Protein AF-A0A966ZH24-F1 (afdb_monomer_lite)

Structure (mmCIF, N/CA/C/O backbone):
data_AF-A0A966ZH24-F1
#
_entry.id   AF-A0A966ZH24-F1
#
loop_
_atom_site.group_PDB
_atom_site.id
_atom_site.type_symbol
_atom_site.label_atom_id
_atom_site.label_alt_id
_atom_site.label_comp_id
_at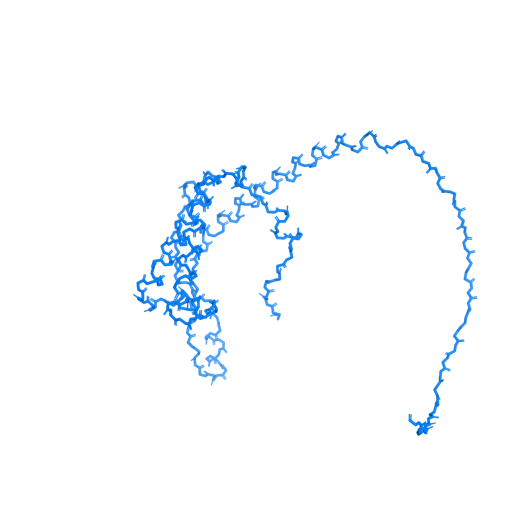om_site.label_asym_id
_atom_site.label_entity_id
_atom_site.label_seq_id
_atom_site.pdbx_PDB_ins_code
_atom_site.Cartn_x
_atom_site.Cartn_y
_atom_site.Cartn_z
_atom_site.occupancy
_atom_site.B_iso_or_equiv
_atom_site.auth_seq_id
_atom_site.auth_comp_id
_atom_site.auth_asym_id
_atom_site.auth_atom_id
_atom_site.pdbx_PDB_model_num
ATOM 1 N N . MET A 1 1 ? 24.451 4.548 9.431 1.00 38.41 1 MET A N 1
ATOM 2 C CA . MET A 1 1 ? 23.702 5.180 8.326 1.00 38.41 1 MET A CA 1
ATOM 3 C C . MET A 1 1 ? 22.238 5.148 8.738 1.00 38.41 1 MET A C 1
ATOM 5 O O . MET A 1 1 ? 21.862 4.156 9.344 1.00 38.41 1 MET A O 1
ATOM 9 N N . LYS A 1 2 ? 21.447 6.206 8.541 1.00 37.97 2 LYS A N 1
ATOM 10 C CA . LYS A 1 2 ? 19.987 6.090 8.687 1.00 37.97 2 LYS A CA 1
ATOM 11 C C . LYS A 1 2 ? 19.446 5.716 7.312 1.00 37.97 2 LYS A C 1
ATOM 13 O O . LYS A 1 2 ? 19.587 6.524 6.402 1.00 37.97 2 LYS A O 1
ATOM 18 N N . ASP A 1 3 ? 18.889 4.518 7.177 1.00 54.09 3 ASP A N 1
ATOM 19 C CA . ASP A 1 3 ? 18.227 4.023 5.959 1.00 54.09 3 ASP A CA 1
ATOM 20 C C . ASP A 1 3 ? 16.794 4.579 5.824 1.00 54.09 3 ASP A C 1
ATOM 22 O O . ASP A 1 3 ? 15.864 3.871 5.442 1.00 54.09 3 ASP A O 1
ATOM 26 N N . ASP A 1 4 ? 16.584 5.853 6.176 1.00 59.09 4 ASP A N 1
ATOM 27 C CA . ASP A 1 4 ? 15.279 6.492 6.005 1.00 59.09 4 ASP A CA 1
ATOM 28 C C . ASP A 1 4 ? 15.079 6.831 4.521 1.00 59.09 4 ASP A C 1
ATOM 30 O O . ASP A 1 4 ? 15.775 7.681 3.955 1.00 59.09 4 ASP A O 1
ATOM 34 N N . LEU A 1 5 ? 14.110 6.166 3.887 1.00 67.31 5 LEU A N 1
ATOM 35 C CA . LEU A 1 5 ? 13.666 6.464 2.525 1.00 67.31 5 LEU A CA 1
ATOM 36 C C . LEU A 1 5 ? 13.201 7.924 2.448 1.00 67.31 5 LEU A C 1
ATOM 38 O O . LEU A 1 5 ? 12.199 8.306 3.053 1.00 67.31 5 LEU A O 1
ATOM 42 N N . THR A 1 6 ? 13.927 8.744 1.692 1.00 76.56 6 THR A N 1
ATOM 43 C CA . THR A 1 6 ? 13.513 10.119 1.397 1.00 76.56 6 THR A CA 1
ATOM 44 C C . THR A 1 6 ? 12.731 10.115 0.092 1.00 76.56 6 THR A C 1
ATOM 46 O O . THR A 1 6 ? 13.270 9.742 -0.944 1.00 76.56 6 THR A O 1
ATOM 49 N N . TYR A 1 7 ? 11.462 10.515 0.142 1.00 79.25 7 TYR A N 1
ATOM 50 C CA . TYR A 1 7 ? 10.623 10.616 -1.049 1.00 79.25 7 TYR A CA 1
ATOM 51 C C . TYR A 1 7 ? 10.830 11.972 -1.733 1.00 79.25 7 TYR A C 1
ATOM 53 O O . TYR A 1 7 ? 10.461 13.011 -1.180 1.00 79.25 7 TYR A O 1
ATOM 61 N N . THR A 1 8 ? 11.392 11.965 -2.939 1.00 84.75 8 THR A N 1
ATOM 62 C CA . THR A 1 8 ? 11.536 13.141 -3.808 1.00 84.75 8 THR A CA 1
ATOM 63 C C . THR A 1 8 ? 10.636 12.962 -5.034 1.00 84.75 8 THR A C 1
ATOM 65 O O . THR A 1 8 ? 10.812 12.000 -5.777 1.00 84.75 8 THR A O 1
ATOM 68 N N . PRO A 1 9 ? 9.652 13.852 -5.285 1.00 84.38 9 PRO A N 1
ATOM 69 C CA . PRO A 1 9 ? 8.712 13.677 -6.397 1.00 84.38 9 PRO A CA 1
ATOM 70 C C . PRO A 1 9 ? 9.379 13.501 -7.769 1.00 84.38 9 PRO A C 1
ATOM 72 O O . PRO A 1 9 ? 8.936 12.654 -8.540 1.00 84.38 9 PRO A O 1
ATOM 75 N N . SER A 1 10 ? 10.469 14.227 -8.035 1.00 81.56 10 SER A N 1
ATOM 76 C CA . SER A 1 10 ? 11.243 14.108 -9.278 1.00 81.56 10 SER A CA 1
ATOM 77 C C . SER A 1 10 ? 11.836 12.713 -9.480 1.00 81.56 10 SER A C 1
ATOM 79 O O . SER A 1 10 ? 11.849 12.196 -10.593 1.00 81.56 10 SER A O 1
ATOM 81 N N . ASP A 1 11 ? 12.304 12.081 -8.402 1.00 75.50 11 ASP A N 1
ATOM 82 C CA . ASP A 1 11 ? 13.032 10.814 -8.494 1.00 75.50 11 ASP A CA 1
ATOM 83 C C . ASP A 1 11 ? 12.090 9.616 -8.331 1.00 75.50 11 ASP A C 1
ATOM 85 O O . ASP A 1 11 ? 12.354 8.550 -8.877 1.00 75.50 11 ASP A O 1
ATOM 89 N N . CYS A 1 12 ? 10.992 9.781 -7.585 1.00 82.12 12 CYS A N 1
ATOM 90 C CA . CYS A 1 12 ? 10.063 8.700 -7.262 1.00 82.12 12 CYS A CA 1
ATOM 91 C C . CYS A 1 12 ? 8.781 8.706 -8.099 1.00 82.12 12 CYS A C 1
ATOM 93 O O . CYS A 1 12 ? 8.304 7.629 -8.431 1.00 82.12 12 CYS A O 1
ATOM 95 N N . PHE A 1 13 ? 8.189 9.872 -8.389 1.00 83.69 13 PHE A N 1
ATOM 96 C CA . PHE A 1 13 ? 6.860 9.962 -9.011 1.00 83.69 13 PHE A CA 1
ATOM 97 C C . PHE A 1 13 ? 6.935 10.244 -10.510 1.00 83.69 13 PHE A C 1
ATOM 99 O O . PHE A 1 13 ? 6.317 9.536 -11.296 1.00 83.69 13 PHE A O 1
ATOM 106 N N . GLU A 1 14 ? 7.700 11.260 -10.913 1.00 83.31 14 GLU A N 1
ATOM 107 C CA . GLU A 1 14 ? 7.729 11.726 -12.309 1.00 83.31 14 GLU A CA 1
ATOM 108 C C . GLU A 1 14 ? 8.293 10.675 -13.274 1.00 83.31 14 GLU A C 1
ATOM 110 O O . GLU A 1 14 ? 7.867 10.596 -14.422 1.00 83.31 14 GLU A O 1
ATOM 115 N N . THR A 1 15 ? 9.219 9.839 -12.801 1.00 83.25 15 THR A N 1
ATOM 116 C CA . THR A 1 15 ? 9.839 8.761 -13.589 1.00 83.25 15 THR A CA 1
ATOM 117 C C . THR A 1 15 ? 9.197 7.392 -13.349 1.00 83.25 15 THR A C 1
ATOM 119 O O . THR A 1 15 ? 9.665 6.382 -13.879 1.00 83.25 15 THR A O 1
ATOM 122 N N . PHE A 1 16 ? 8.134 7.324 -12.540 1.00 86.00 16 PHE A N 1
ATOM 123 C CA . PHE A 1 16 ? 7.473 6.061 -12.248 1.00 86.00 16 PHE A CA 1
ATOM 124 C C . PHE A 1 16 ? 6.721 5.558 -13.486 1.00 86.00 16 PHE A C 1
ATOM 126 O O . PHE A 1 16 ? 5.950 6.308 -14.093 1.00 86.00 16 PHE A O 1
ATOM 133 N N . PRO A 1 17 ? 6.899 4.288 -13.884 1.00 89.19 17 PRO A N 1
ATOM 134 C CA . PRO A 1 17 ? 6.336 3.793 -15.126 1.00 89.19 17 PRO A CA 1
ATOM 135 C C . PRO A 1 17 ? 4.849 3.426 -14.965 1.00 89.19 17 PRO A C 1
ATOM 137 O O . PRO A 1 17 ? 4.498 2.261 -15.081 1.00 89.19 17 PRO A O 1
ATOM 140 N N . PHE A 1 18 ? 3.962 4.404 -14.744 1.00 89.81 18 PHE A N 1
ATOM 141 C CA . PHE A 1 18 ? 2.518 4.175 -14.572 1.00 89.81 18 PHE A CA 1
ATOM 142 C C . PHE A 1 18 ? 1.873 3.437 -15.759 1.00 89.81 18 PHE A C 1
ATOM 144 O O . PHE A 1 18 ? 2.264 3.697 -16.897 1.00 89.81 18 PHE A O 1
ATOM 151 N N . PRO A 1 19 ? 0.863 2.577 -15.556 1.00 88.06 19 PRO A N 1
ATOM 152 C CA . PRO A 1 19 ? 0.128 1.942 -16.650 1.00 88.06 19 PRO A CA 1
ATOM 153 C C . PRO A 1 19 ? -0.529 2.978 -17.568 1.00 88.06 19 PRO A C 1
ATOM 155 O O . PRO A 1 19 ? -0.781 4.108 -17.159 1.00 88.06 19 PRO A O 1
ATOM 158 N N . GLU A 1 20 ? -0.832 2.609 -18.808 1.00 85.19 20 GLU A N 1
ATOM 159 C CA . GLU A 1 20 ? -1.596 3.492 -19.697 1.00 85.19 20 GLU A CA 1
ATOM 160 C C . GLU A 1 20 ? -3.026 3.691 -19.166 1.00 85.19 20 GLU A C 1
ATOM 162 O O . GLU A 1 20 ? -3.612 2.789 -18.563 1.00 85.19 20 GLU A O 1
ATOM 167 N N . ASP A 1 21 ? -3.569 4.897 -19.351 1.00 85.38 21 ASP A N 1
ATOM 168 C CA . ASP A 1 21 ? -4.936 5.288 -18.973 1.00 85.38 21 ASP A CA 1
ATOM 169 C C . ASP A 1 21 ? -5.316 5.089 -17.491 1.00 85.38 21 ASP A C 1
ATOM 171 O O . ASP A 1 21 ? -6.499 5.137 -17.138 1.00 85.38 21 ASP A O 1
ATOM 175 N N . TRP A 1 22 ? -4.329 4.917 -16.603 1.00 85.88 22 TRP A N 1
ATOM 176 C CA . TRP A 1 22 ? -4.538 4.638 -15.176 1.00 85.88 22 TRP A CA 1
ATOM 177 C C . TRP A 1 22 ? -5.415 5.683 -14.464 1.00 85.88 22 TRP A C 1
ATOM 179 O O . TRP A 1 22 ? -6.178 5.325 -13.572 1.00 85.88 22 TRP A O 1
ATOM 189 N N . GLU A 1 23 ? -5.364 6.951 -14.883 1.00 86.19 23 GLU A N 1
ATOM 190 C CA . GLU A 1 23 ? -6.154 8.051 -14.303 1.00 86.19 23 GLU A CA 1
ATOM 191 C C . GLU A 1 23 ? -7.655 7.944 -14.597 1.00 86.19 23 GLU A C 1
ATOM 193 O O . GLU A 1 23 ? -8.479 8.467 -13.852 1.00 86.19 23 GLU A O 1
ATOM 198 N N . THR A 1 24 ? -8.018 7.284 -15.697 1.00 88.31 24 THR A N 1
ATOM 199 C CA . THR A 1 24 ? -9.410 7.197 -16.177 1.00 88.31 24 THR A CA 1
ATOM 200 C C . THR A 1 24 ? -10.039 5.834 -15.920 1.00 88.31 24 THR A C 1
ATOM 202 O O . THR A 1 24 ? -11.187 5.587 -16.293 1.00 88.31 24 THR A O 1
ATOM 205 N N . ARG A 1 25 ? -9.284 4.938 -15.280 1.00 89.62 25 ARG A N 1
ATOM 206 C CA . ARG A 1 25 ? -9.667 3.559 -15.008 1.00 89.62 25 ARG A CA 1
ATOM 207 C C . ARG A 1 25 ? -10.646 3.497 -13.823 1.00 89.62 25 ARG A C 1
ATOM 209 O O . ARG A 1 25 ? -10.248 3.744 -12.682 1.00 89.62 25 ARG A O 1
ATOM 216 N N . PRO A 1 26 ? -11.933 3.169 -14.062 1.00 91.00 26 PRO A N 1
ATOM 217 C CA . PRO A 1 26 ? -12.964 3.239 -13.026 1.00 91.00 26 PRO A CA 1
ATOM 218 C C . PRO A 1 26 ? -12.794 2.166 -11.943 1.00 91.00 26 PRO A C 1
ATOM 220 O O . PRO A 1 26 ? -13.252 2.350 -10.818 1.00 91.00 26 PRO A O 1
ATOM 223 N N . ASP A 1 27 ? -12.137 1.051 -12.269 1.00 91.31 27 ASP A N 1
ATOM 224 C CA . ASP A 1 27 ? -11.774 -0.009 -11.329 1.00 91.31 27 ASP A CA 1
ATOM 225 C C . ASP A 1 27 ? -10.776 0.490 -10.274 1.00 91.31 27 ASP A C 1
ATOM 227 O O . ASP A 1 27 ? -10.999 0.280 -9.079 1.00 91.31 27 ASP A O 1
ATOM 231 N N . LEU A 1 28 ? -9.734 1.215 -10.698 1.00 92.94 28 LEU A N 1
ATOM 232 C CA . LEU A 1 28 ? -8.740 1.812 -9.799 1.00 92.94 28 LEU A CA 1
ATOM 233 C C . LEU A 1 28 ? -9.343 2.917 -8.924 1.00 92.94 28 LEU A C 1
ATOM 235 O O . LEU A 1 28 ? -9.070 2.978 -7.723 1.00 92.94 28 LEU A O 1
ATOM 239 N N . GLU A 1 29 ? -10.196 3.766 -9.499 1.00 93.69 29 GLU A N 1
ATOM 240 C CA . GLU A 1 29 ? -10.881 4.814 -8.738 1.00 93.69 29 GLU A CA 1
ATOM 241 C C . GLU A 1 29 ? -11.806 4.212 -7.668 1.00 93.69 29 GLU A C 1
ATOM 243 O O . GLU A 1 29 ? -11.786 4.633 -6.509 1.00 93.69 29 GLU A O 1
ATOM 248 N N . ALA A 1 30 ? -12.601 3.203 -8.040 1.00 94.19 30 ALA A N 1
ATOM 249 C CA . ALA A 1 30 ? -13.544 2.566 -7.132 1.00 94.19 30 ALA A CA 1
ATOM 250 C C . ALA A 1 30 ? -12.834 1.894 -5.950 1.00 94.19 30 ALA A C 1
ATOM 252 O O . ALA A 1 30 ? -13.213 2.149 -4.804 1.00 94.19 30 ALA A O 1
ATOM 253 N N . ILE A 1 31 ? -11.790 1.095 -6.208 1.00 95.38 31 ILE A N 1
ATOM 254 C CA . ILE A 1 31 ? -11.070 0.389 -5.140 1.00 95.38 31 ILE A CA 1
ATOM 255 C C . ILE A 1 31 ? -10.275 1.352 -4.251 1.00 95.38 31 ILE A C 1
ATOM 257 O O . ILE A 1 31 ? -10.258 1.198 -3.029 1.00 95.38 31 ILE A O 1
ATOM 261 N N . GLY A 1 32 ? -9.671 2.390 -4.841 1.00 94.62 32 GLY A N 1
ATOM 262 C CA . GLY A 1 32 ? -8.949 3.421 -4.099 1.00 94.62 32 GLY A CA 1
ATOM 263 C C . GLY A 1 32 ? -9.873 4.216 -3.177 1.00 94.62 32 GLY A C 1
ATOM 264 O O . GLY A 1 32 ? -9.530 4.458 -2.016 1.00 94.62 32 GLY A O 1
ATOM 265 N N . ARG A 1 33 ? -11.073 4.569 -3.659 1.00 95.88 33 ARG A N 1
ATOM 266 C CA . ARG A 1 33 ? -12.111 5.224 -2.853 1.00 95.88 33 ARG A CA 1
ATOM 267 C C . ARG A 1 33 ? -12.587 4.326 -1.715 1.00 95.88 33 ARG A C 1
ATOM 269 O O . ARG A 1 33 ? -12.588 4.778 -0.574 1.00 95.88 33 ARG A O 1
ATOM 276 N N . GLU A 1 34 ? -12.929 3.069 -2.001 1.00 96.88 34 GLU A N 1
ATOM 277 C CA . GLU A 1 34 ? -13.382 2.110 -0.984 1.00 96.88 34 GLU A CA 1
ATOM 278 C C . GLU A 1 34 ? -12.338 1.945 0.130 1.00 96.88 34 GLU A C 1
ATOM 280 O O . GLU A 1 34 ? -12.659 2.059 1.314 1.00 96.88 34 GLU A O 1
ATOM 285 N N . TYR A 1 35 ? -11.067 1.761 -0.238 1.00 96.75 35 TYR A N 1
ATOM 286 C CA . TYR A 1 35 ? -9.963 1.673 0.714 1.00 96.75 35 TYR A CA 1
ATOM 287 C C . TYR A 1 35 ? -9.807 2.949 1.552 1.00 96.75 35 TYR A C 1
ATOM 289 O O . TYR A 1 35 ? -9.682 2.882 2.781 1.00 96.75 35 TYR A O 1
ATOM 297 N N . TYR A 1 36 ? -9.814 4.119 0.906 1.00 96.25 36 TYR A N 1
ATOM 298 C CA . TYR A 1 36 ? -9.643 5.400 1.586 1.00 96.25 36 TYR A CA 1
ATOM 299 C C . TYR A 1 36 ? -10.766 5.666 2.593 1.00 96.25 36 TYR A C 1
ATOM 301 O O . TYR A 1 36 ? -10.484 5.979 3.754 1.00 96.25 36 TYR A O 1
ATOM 309 N N . GLU A 1 37 ? -12.020 5.521 2.162 1.00 97.38 37 GLU A N 1
ATOM 310 C CA . GLU A 1 37 ? -13.204 5.748 2.991 1.00 97.38 37 GLU A CA 1
ATOM 311 C C . GLU A 1 37 ? -13.246 4.767 4.160 1.00 97.38 37 GLU A C 1
ATOM 313 O O . GLU A 1 37 ? -13.440 5.179 5.308 1.00 97.38 37 GLU A O 1
ATOM 318 N N . PHE A 1 38 ? -12.978 3.484 3.900 1.00 97.25 38 PHE A N 1
ATOM 319 C CA . PHE A 1 38 ? -12.946 2.471 4.944 1.00 97.25 38 PHE A CA 1
ATOM 320 C C . PHE A 1 38 ? -11.867 2.780 5.986 1.00 97.25 38 PHE A C 1
ATOM 322 O O . PHE A 1 38 ? -12.171 2.842 7.178 1.00 97.25 38 PHE A O 1
ATOM 329 N N . ARG A 1 39 ? -10.629 3.064 5.557 1.00 96.75 39 ARG A N 1
ATOM 330 C CA . ARG A 1 39 ? -9.531 3.424 6.467 1.00 96.75 39 ARG A CA 1
ATOM 331 C C . ARG A 1 39 ? -9.869 4.662 7.297 1.00 96.75 39 ARG A C 1
ATOM 333 O O . ARG A 1 39 ? -9.641 4.660 8.505 1.00 96.75 39 ARG A O 1
ATOM 340 N N . ALA A 1 40 ? -10.419 5.701 6.670 1.00 96.25 40 ALA A N 1
ATOM 341 C CA . ALA A 1 40 ? -10.813 6.924 7.363 1.00 96.25 40 ALA A CA 1
ATOM 342 C C . ALA A 1 40 ? -11.906 6.648 8.407 1.00 96.25 40 ALA A C 1
ATOM 344 O O . ALA A 1 40 ? -11.795 7.095 9.548 1.00 96.25 40 ALA A O 1
ATOM 345 N N . SER A 1 41 ? -12.922 5.857 8.048 1.00 96.50 41 SER A N 1
ATOM 346 C CA . SER A 1 41 ? -13.997 5.476 8.968 1.00 96.50 41 SER A CA 1
ATOM 347 C C . SER A 1 41 ? -13.484 4.655 10.155 1.00 96.50 41 SER A C 1
ATOM 349 O O . SER A 1 41 ? -13.871 4.919 11.292 1.00 96.50 41 SER A O 1
ATOM 351 N N . LEU A 1 42 ? -12.549 3.729 9.913 1.00 96.12 42 LEU A N 1
ATOM 352 C CA . LEU A 1 42 ? -11.927 2.895 10.938 1.00 96.12 42 LEU A CA 1
ATOM 353 C C . LEU A 1 42 ? -11.111 3.735 11.928 1.00 96.12 42 LEU A C 1
ATOM 355 O O . LEU A 1 42 ? -11.224 3.547 13.137 1.00 96.12 42 LEU A O 1
ATOM 359 N N . MET A 1 43 ? -10.326 4.691 11.423 1.00 96.44 43 MET A N 1
ATOM 360 C CA . MET A 1 43 ? -9.549 5.617 12.253 1.00 96.44 43 MET A CA 1
ATOM 361 C C . MET A 1 43 ? -10.449 6.459 13.162 1.00 96.44 43 MET A C 1
ATOM 363 O O . MET A 1 43 ? -10.159 6.608 14.348 1.00 96.44 43 MET A O 1
ATOM 367 N N . VAL A 1 44 ? -11.562 6.976 12.633 1.00 96.69 44 VAL A N 1
ATOM 368 C CA . VAL A 1 44 ? -12.530 7.755 13.421 1.00 96.69 44 VAL A CA 1
ATOM 369 C C . VAL A 1 44 ? -13.232 6.876 14.456 1.00 96.69 44 VAL A C 1
ATOM 371 O O . VAL A 1 44 ? -13.312 7.262 15.619 1.00 96.69 44 VAL A O 1
ATOM 374 N N . ALA A 1 45 ? -13.700 5.690 14.060 1.00 95.25 45 ALA A N 1
ATOM 375 C CA . ALA A 1 45 ? -14.405 4.763 14.944 1.00 95.25 45 ALA A CA 1
ATOM 376 C C . ALA A 1 45 ? -13.535 4.302 16.124 1.00 95.25 45 ALA A C 1
ATOM 378 O O . ALA A 1 45 ? -14.023 4.208 17.249 1.00 95.25 45 ALA A O 1
ATOM 379 N N . ASN A 1 46 ? -12.242 4.075 15.877 1.00 93.81 46 ASN A N 1
ATOM 380 C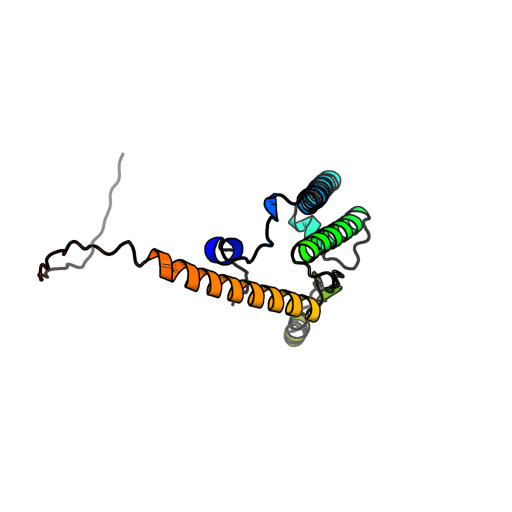 CA . ASN A 1 46 ? -11.289 3.641 16.899 1.00 93.81 46 ASN A CA 1
ATOM 381 C C . ASN A 1 46 ? -10.615 4.812 17.637 1.00 93.81 46 ASN A C 1
ATOM 383 O O . ASN A 1 46 ? -9.885 4.579 18.598 1.00 93.81 46 ASN A O 1
ATOM 387 N N . ASN A 1 47 ? -10.860 6.061 17.217 1.00 94.81 47 ASN A N 1
ATOM 388 C CA . ASN A 1 47 ? -10.173 7.261 17.703 1.00 94.81 47 ASN A CA 1
ATOM 389 C C . ASN A 1 47 ? -8.634 7.146 17.601 1.00 94.81 47 ASN A C 1
ATOM 391 O O . ASN A 1 47 ? -7.894 7.443 18.542 1.00 94.81 47 ASN A O 1
ATOM 395 N N . GLU A 1 48 ? -8.153 6.683 16.445 1.00 95.00 48 GLU A N 1
ATOM 396 C CA . GLU A 1 48 ? -6.744 6.399 16.164 1.00 95.00 48 GLU A CA 1
ATOM 397 C C . GLU A 1 48 ? -6.185 7.270 15.031 1.00 95.00 48 GLU A C 1
ATOM 399 O O . GLU A 1 48 ? -6.863 7.598 14.059 1.00 95.00 48 GLU A O 1
ATOM 404 N N . GLY A 1 49 ? -4.898 7.611 15.134 1.00 95.19 49 GLY A N 1
ATOM 405 C CA . GLY A 1 49 ? -4.134 8.197 14.032 1.00 95.19 49 GLY A CA 1
ATOM 406 C C . GLY A 1 49 ? -3.483 7.135 13.136 1.00 95.19 49 GLY A C 1
ATOM 407 O O . GLY A 1 49 ? -3.386 5.967 13.511 1.00 95.19 49 GLY A O 1
ATOM 408 N N . LEU A 1 50 ? -2.947 7.566 11.984 1.00 93.44 50 LEU A N 1
ATOM 409 C CA . LEU A 1 50 ? -2.340 6.681 10.974 1.00 93.44 50 LEU A CA 1
ATOM 410 C C . LEU A 1 50 ? -1.276 5.756 11.569 1.00 93.44 50 LEU A C 1
ATOM 412 O O . LEU A 1 50 ?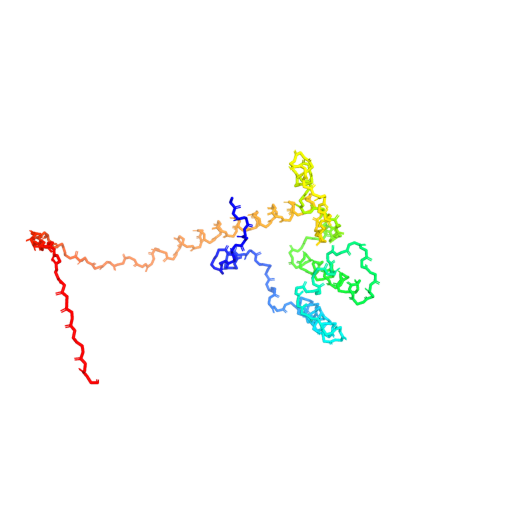 -1.314 4.552 11.342 1.00 93.44 50 LEU A O 1
ATOM 416 N N . THR A 1 51 ? -0.351 6.298 12.360 1.00 92.81 51 THR A N 1
ATOM 417 C CA . THR A 1 51 ? 0.736 5.510 12.953 1.00 92.81 51 THR A CA 1
ATOM 418 C C . THR A 1 51 ? 0.205 4.358 13.803 1.00 92.81 51 THR A C 1
ATOM 420 O O . THR A 1 51 ? 0.698 3.239 13.696 1.00 92.81 51 THR A O 1
ATOM 423 N N . THR A 1 52 ? -0.825 4.600 14.617 1.00 94.12 52 THR A N 1
ATOM 424 C CA . THR A 1 52 ? -1.430 3.563 15.464 1.00 94.12 52 THR A CA 1
ATOM 425 C C . THR A 1 52 ? -2.115 2.500 14.615 1.00 94.12 52 THR A C 1
ATOM 427 O O . THR A 1 52 ? -1.846 1.313 14.792 1.00 94.12 52 THR A O 1
ATOM 430 N N . THR A 1 53 ? -2.922 2.918 13.640 1.00 94.75 53 THR A N 1
ATOM 431 C CA . THR A 1 53 ? -3.622 1.998 12.739 1.00 94.75 53 THR A CA 1
ATOM 432 C C . THR A 1 53 ? -2.645 1.130 11.941 1.00 94.75 53 THR A C 1
ATOM 434 O O . THR A 1 53 ? -2.851 -0.076 11.837 1.00 94.75 53 THR A O 1
ATOM 437 N N . TYR A 1 54 ? -1.537 1.688 11.440 1.00 94.31 54 TYR A N 1
ATOM 438 C CA . TYR A 1 54 ? -0.533 0.914 10.698 1.00 94.31 54 TYR A CA 1
ATOM 439 C C . TYR A 1 54 ? 0.336 0.018 11.587 1.00 94.31 54 TYR A C 1
ATOM 441 O O . TYR A 1 54 ? 0.734 -1.065 11.160 1.00 94.31 54 TYR A O 1
ATOM 449 N N . ASN A 1 55 ? 0.577 0.397 12.844 1.00 93.06 55 ASN A N 1
ATOM 450 C CA . ASN A 1 55 ? 1.206 -0.512 13.802 1.00 93.06 55 ASN A CA 1
ATOM 451 C C . ASN A 1 55 ? 0.340 -1.763 14.017 1.00 93.06 55 ASN A C 1
ATOM 453 O O . ASN A 1 55 ? 0.861 -2.876 13.981 1.00 93.06 55 ASN A O 1
ATOM 457 N N . ARG A 1 56 ? -0.981 -1.591 14.165 1.00 94.00 56 ARG A N 1
ATOM 458 C CA . ARG A 1 56 ? -1.944 -2.704 14.260 1.00 94.00 56 ARG A CA 1
ATOM 459 C C . ARG A 1 56 ? -2.023 -3.497 12.956 1.00 94.00 56 ARG A C 1
ATOM 461 O O . ARG A 1 56 ? -2.018 -4.724 12.967 1.00 94.00 56 ARG A O 1
ATOM 468 N N . PHE A 1 57 ? -2.013 -2.808 11.816 1.00 95.06 57 PHE A N 1
ATOM 469 C CA . PHE A 1 57 ? -1.999 -3.431 10.492 1.00 95.06 57 PHE A CA 1
ATOM 470 C C . PHE A 1 57 ? -0.824 -4.399 10.313 1.00 95.06 57 PHE A C 1
ATOM 472 O O . PHE A 1 57 ? -1.004 -5.472 9.738 1.00 95.06 57 PHE A O 1
ATOM 479 N N . HIS A 1 58 ? 0.349 -4.079 10.859 1.00 94.31 58 HIS A N 1
ATOM 480 C CA . HIS A 1 58 ? 1.533 -4.933 10.788 1.00 94.31 58 HIS A CA 1
ATOM 481 C C . HIS A 1 58 ? 1.649 -5.978 11.911 1.00 94.31 58 HIS A C 1
ATOM 483 O O . HIS A 1 58 ? 2.560 -6.804 11.865 1.00 94.31 58 HIS A O 1
ATOM 489 N N . ASP A 1 59 ? 0.737 -5.991 12.887 1.00 92.50 59 ASP A N 1
ATOM 490 C CA . ASP A 1 59 ? 0.769 -6.950 13.992 1.00 92.50 59 ASP A CA 1
ATOM 491 C C . ASP A 1 59 ? 0.146 -8.308 13.585 1.00 92.50 59 ASP A C 1
ATOM 493 O O . ASP A 1 59 ? -1.060 -8.377 13.305 1.00 92.50 59 ASP A O 1
ATOM 497 N N . PRO A 1 60 ? 0.914 -9.417 13.578 1.00 92.75 60 PRO A N 1
ATOM 498 C CA . PRO A 1 60 ? 0.404 -10.750 13.250 1.00 92.75 60 PRO A CA 1
ATOM 499 C C . PRO A 1 60 ? -0.604 -11.298 14.266 1.00 92.75 60 PRO A C 1
ATOM 501 O O . PRO A 1 60 ? -1.291 -12.280 13.971 1.00 92.75 60 PRO A O 1
ATOM 504 N N . LEU A 1 61 ? -0.709 -10.711 15.459 1.00 92.06 61 LEU A N 1
ATOM 505 C CA . LEU A 1 61 ? -1.658 -11.097 16.506 1.00 92.06 61 LEU A CA 1
ATOM 506 C C . LEU A 1 61 ? -2.941 -10.264 16.487 1.00 92.06 61 LEU A C 1
ATOM 508 O O . LEU A 1 61 ? -3.892 -10.620 17.178 1.00 92.06 61 LEU A O 1
ATOM 512 N N . GLU A 1 62 ? -3.008 -9.212 15.669 1.00 93.31 62 GLU A N 1
ATOM 513 C CA . GLU A 1 62 ? -4.216 -8.405 15.525 1.00 93.31 62 GLU A CA 1
ATOM 514 C C . GLU A 1 62 ? -5.329 -9.214 14.843 1.00 93.31 62 GLU A C 1
ATOM 516 O O . GLU A 1 62 ? -5.120 -9.853 13.802 1.00 93.31 62 GLU A O 1
ATOM 521 N N . ARG A 1 63 ? -6.506 -9.223 15.471 1.00 93.56 63 ARG A N 1
ATOM 522 C CA . ARG A 1 63 ? -7.704 -9.976 15.057 1.00 93.56 63 ARG A CA 1
ATOM 523 C C . ARG A 1 63 ? -8.932 -9.082 14.907 1.00 93.56 63 ARG A C 1
ATOM 525 O O . ARG A 1 63 ? -9.999 -9.593 14.579 1.00 93.56 63 ARG A O 1
ATOM 532 N N . ASP A 1 64 ? -8.793 -7.781 15.146 1.00 94.81 64 ASP A N 1
ATOM 533 C CA . ASP A 1 64 ? -9.849 -6.805 14.923 1.00 94.81 64 ASP A CA 1
ATOM 534 C C . ASP A 1 64 ? -10.406 -6.924 13.492 1.00 94.81 64 ASP A C 1
ATOM 536 O O . ASP A 1 64 ? -9.635 -6.872 12.526 1.00 94.81 64 ASP A O 1
ATOM 540 N N . PRO A 1 65 ? -11.731 -7.095 13.330 1.00 95.31 65 PRO A N 1
ATOM 541 C CA . PRO A 1 65 ? -12.330 -7.312 12.018 1.00 95.31 65 PRO A CA 1
ATOM 542 C C . PRO A 1 65 ? -12.136 -6.110 11.088 1.00 95.31 65 PRO A C 1
ATOM 544 O O . PRO A 1 65 ? -12.040 -6.291 9.876 1.00 95.31 65 PRO A O 1
ATOM 547 N N . GLY A 1 66 ? -12.028 -4.896 11.634 1.00 95.38 66 GLY A N 1
ATOM 548 C CA . GLY A 1 66 ? -11.724 -3.696 10.868 1.00 95.38 66 GLY A CA 1
ATOM 549 C C . GLY A 1 66 ? -10.310 -3.727 10.294 1.00 95.38 66 GLY A C 1
ATOM 550 O O . GLY A 1 66 ? -10.121 -3.456 9.112 1.00 95.38 66 GLY A O 1
ATOM 551 N N . ILE A 1 67 ? -9.317 -4.136 11.086 1.00 96.00 67 ILE A N 1
ATOM 552 C CA . ILE A 1 67 ? -7.936 -4.295 10.601 1.00 96.00 67 ILE A CA 1
ATOM 553 C C . ILE A 1 67 ? -7.818 -5.447 9.596 1.00 96.00 67 ILE A C 1
ATOM 555 O O . ILE A 1 67 ? -7.120 -5.309 8.591 1.00 96.00 67 ILE A O 1
ATOM 559 N N . VAL A 1 68 ? -8.509 -6.568 9.821 1.00 95.44 68 VAL A N 1
ATOM 560 C CA . VAL A 1 68 ? -8.545 -7.679 8.854 1.00 95.44 68 VAL A CA 1
ATOM 561 C C . VAL A 1 68 ? -9.140 -7.209 7.527 1.00 95.44 68 VAL A C 1
ATOM 563 O O . VAL A 1 68 ? -8.518 -7.396 6.483 1.00 95.44 68 VAL A O 1
ATOM 566 N N . LYS A 1 69 ? -10.272 -6.499 7.564 1.00 96.12 69 LYS A N 1
ATOM 567 C CA . LYS A 1 69 ? -10.888 -5.926 6.364 1.00 96.12 69 LYS A CA 1
ATOM 568 C C . LYS A 1 69 ? -9.986 -4.896 5.678 1.00 96.12 69 LYS A C 1
ATOM 570 O O . LYS A 1 69 ? -9.924 -4.861 4.453 1.00 96.12 69 LYS A O 1
ATOM 575 N N . LEU A 1 70 ? -9.240 -4.095 6.442 1.00 96.38 70 LEU A N 1
ATOM 576 C CA . LEU A 1 70 ? -8.260 -3.159 5.887 1.00 96.38 70 LEU A CA 1
ATOM 577 C C . LEU A 1 70 ? -7.149 -3.894 5.115 1.00 96.38 70 LEU A C 1
ATOM 579 O O . LEU A 1 70 ? -6.738 -3.427 4.056 1.00 96.38 70 LEU A O 1
ATOM 583 N N . ARG A 1 71 ? -6.686 -5.052 5.611 1.00 95.88 71 ARG A N 1
ATOM 584 C CA . ARG A 1 71 ? -5.718 -5.911 4.902 1.00 95.88 71 ARG A CA 1
ATOM 585 C C . ARG A 1 71 ? -6.308 -6.491 3.621 1.00 95.88 71 ARG A C 1
ATOM 587 O O . ARG A 1 71 ? -5.638 -6.461 2.598 1.00 95.88 71 ARG A O 1
ATOM 594 N N . GLU A 1 72 ? -7.554 -6.958 3.652 1.00 95.56 72 GLU A N 1
ATOM 595 C CA . GLU A 1 72 ? -8.251 -7.449 2.454 1.00 95.56 72 GLU A CA 1
ATOM 596 C C . GLU A 1 72 ? -8.389 -6.364 1.379 1.00 95.56 72 GLU A C 1
ATOM 598 O O . GLU A 1 72 ? -8.115 -6.619 0.210 1.00 95.56 72 GLU A O 1
ATOM 603 N N . LEU A 1 73 ? -8.773 -5.143 1.769 1.00 96.19 73 LEU A N 1
ATOM 604 C CA . LEU A 1 73 ? -8.877 -4.014 0.841 1.00 96.19 73 LEU A CA 1
ATOM 605 C C . LEU A 1 73 ? -7.519 -3.636 0.249 1.00 96.19 73 LEU A C 1
ATOM 607 O O . LEU A 1 73 ? -7.447 -3.290 -0.926 1.00 96.19 73 LEU A O 1
ATOM 611 N N . HIS A 1 74 ? -6.442 -3.746 1.031 1.00 95.19 74 HIS A N 1
ATOM 612 C CA . HIS A 1 74 ? -5.094 -3.526 0.517 1.00 95.19 74 HIS A CA 1
ATOM 613 C C . HIS A 1 74 ? -4.721 -4.565 -0.551 1.00 95.19 74 HIS A C 1
ATOM 615 O O . HIS A 1 74 ? -4.240 -4.185 -1.613 1.00 95.19 74 HIS A O 1
ATOM 621 N N . LEU A 1 75 ? -5.015 -5.849 -0.317 1.00 94.62 75 LEU A N 1
ATOM 622 C CA . LEU A 1 75 ? -4.782 -6.917 -1.298 1.00 94.62 75 LEU A CA 1
ATOM 623 C C . LEU A 1 75 ? -5.615 -6.718 -2.572 1.00 94.62 75 LEU A C 1
ATOM 625 O O . LEU A 1 75 ? -5.123 -6.931 -3.678 1.00 94.62 75 LEU A O 1
ATOM 629 N N . ALA A 1 76 ? -6.873 -6.296 -2.428 1.00 95.38 76 ALA A N 1
ATOM 630 C CA . ALA A 1 76 ? -7.750 -6.016 -3.561 1.00 95.38 76 ALA A CA 1
ATOM 631 C C . ALA A 1 76 ? -7.255 -4.817 -4.389 1.00 95.38 76 ALA A C 1
ATOM 633 O O . ALA A 1 76 ? -7.271 -4.869 -5.618 1.00 95.38 76 ALA A O 1
ATOM 634 N N . MET A 1 77 ? -6.769 -3.767 -3.723 1.00 95.31 77 MET A N 1
ATOM 635 C CA . MET A 1 77 ? -6.150 -2.613 -4.375 1.00 95.31 77 MET A CA 1
ATOM 636 C C . MET A 1 77 ? -4.871 -3.014 -5.113 1.00 95.31 77 MET A C 1
ATOM 638 O O . MET A 1 77 ? -4.732 -2.708 -6.295 1.00 95.31 77 MET A O 1
ATOM 642 N N . ASP A 1 78 ? -3.979 -3.755 -4.456 1.00 94.31 78 ASP A N 1
ATOM 643 C CA . ASP A 1 78 ? -2.746 -4.268 -5.056 1.00 94.31 78 ASP A CA 1
ATOM 644 C C . ASP A 1 78 ? -3.043 -5.132 -6.288 1.00 94.31 78 ASP A C 1
ATOM 646 O O . ASP A 1 78 ? -2.389 -5.003 -7.324 1.00 94.31 78 ASP A O 1
ATOM 650 N N . ARG A 1 79 ? -4.089 -5.963 -6.216 1.00 94.88 79 ARG A N 1
ATOM 651 C CA . ARG A 1 79 ? -4.533 -6.779 -7.343 1.00 94.88 79 ARG A CA 1
ATOM 652 C C . ARG A 1 79 ? -5.015 -5.935 -8.517 1.00 94.88 79 ARG A C 1
ATOM 654 O O . ARG A 1 79 ? -4.589 -6.183 -9.641 1.00 94.88 79 ARG A O 1
ATOM 661 N N . ALA A 1 80 ? -5.857 -4.936 -8.264 1.00 94.25 80 ALA A N 1
ATOM 662 C CA . ALA A 1 80 ? -6.341 -4.032 -9.304 1.00 94.25 80 ALA A CA 1
ATOM 663 C C . ALA A 1 80 ? -5.189 -3.253 -9.963 1.00 94.25 80 ALA A C 1
ATOM 665 O O . ALA A 1 80 ? -5.170 -3.078 -11.182 1.00 94.25 80 ALA A O 1
ATOM 666 N N . VAL A 1 81 ? -4.188 -2.843 -9.174 1.00 93.88 81 VAL A N 1
ATOM 667 C CA . VAL A 1 81 ? -2.974 -2.201 -9.691 1.00 93.88 81 VAL A CA 1
ATOM 668 C C . VAL A 1 81 ? -2.199 -3.166 -10.588 1.00 93.88 81 VAL A C 1
ATOM 670 O O . VAL A 1 81 ? -1.923 -2.819 -11.732 1.00 93.88 81 VAL A O 1
ATOM 673 N N . LEU A 1 82 ? -1.899 -4.388 -10.146 1.00 94.00 82 LEU A N 1
ATOM 674 C CA . LEU A 1 82 ? -1.202 -5.374 -10.986 1.00 94.00 82 LEU A CA 1
ATOM 675 C C . LEU A 1 82 ? -1.982 -5.705 -12.268 1.00 94.00 82 LEU A C 1
ATOM 677 O O . LEU A 1 82 ? -1.391 -5.821 -13.341 1.00 94.00 82 LEU A O 1
ATOM 681 N N . ASP A 1 83 ? -3.310 -5.772 -12.187 1.00 92.94 83 ASP A N 1
ATOM 682 C CA . ASP A 1 83 ? -4.179 -5.992 -13.343 1.00 92.94 83 ASP A CA 1
ATOM 683 C C . ASP A 1 83 ? -4.141 -4.829 -14.336 1.00 92.94 83 ASP A C 1
ATOM 685 O O . ASP A 1 83 ? -4.209 -5.058 -15.544 1.00 92.94 83 ASP A O 1
ATOM 689 N N . SER A 1 84 ? -3.956 -3.595 -13.862 1.00 93.19 84 SER A N 1
ATOM 690 C CA . SER A 1 84 ? -3.753 -2.436 -14.738 1.00 93.19 84 SER A CA 1
ATOM 691 C C . SER A 1 84 ? -2.428 -2.489 -15.506 1.00 93.19 84 SER A C 1
ATOM 693 O O . SER A 1 84 ? -2.365 -2.016 -16.638 1.00 93.19 84 SER A O 1
ATOM 695 N N . TYR A 1 85 ? -1.403 -3.142 -14.948 1.00 91.19 85 TYR A N 1
ATOM 696 C CA . TYR A 1 85 ? -0.153 -3.464 -15.648 1.00 91.19 85 TYR A CA 1
ATOM 697 C C . TYR A 1 85 ? -0.258 -4.702 -16.558 1.00 91.19 85 TYR A C 1
ATOM 699 O O . TYR A 1 85 ? 0.682 -5.001 -17.296 1.00 91.19 85 TYR A O 1
ATOM 707 N N . GLY A 1 86 ? -1.370 -5.445 -16.502 1.00 92.56 86 GLY A N 1
ATOM 708 C CA . GLY A 1 86 ? -1.526 -6.740 -17.171 1.00 92.56 86 GLY A CA 1
ATOM 709 C C . GLY A 1 86 ? -0.763 -7.888 -16.497 1.00 92.56 86 GLY A C 1
ATOM 710 O O . GLY A 1 86 ? -0.549 -8.931 -17.114 1.00 92.56 86 GLY A O 1
ATOM 711 N N . TRP A 1 87 ? -0.328 -7.721 -15.245 1.00 94.44 87 TRP A N 1
ATOM 712 C CA . TRP A 1 87 ? 0.443 -8.715 -14.486 1.00 94.44 87 TRP A CA 1
ATOM 713 C C . TRP A 1 87 ? -0.474 -9.607 -13.657 1.00 94.44 87 TRP A C 1
ATOM 715 O O . TRP A 1 87 ? -0.493 -9.573 -12.428 1.00 94.44 87 TRP A O 1
ATOM 725 N N . HIS A 1 88 ? -1.265 -10.418 -14.354 1.00 92.50 88 HIS A N 1
ATOM 726 C CA . HIS A 1 88 ? -2.252 -11.281 -13.711 1.00 92.50 88 HIS A CA 1
ATOM 727 C C . HIS A 1 88 ? -1.642 -12.498 -13.000 1.00 92.50 88 HIS A C 1
ATOM 729 O O . HIS A 1 88 ? -2.301 -13.130 -12.176 1.00 92.50 88 HIS A O 1
ATOM 735 N N . ASP A 1 89 ? -0.395 -12.828 -13.317 1.00 93.62 89 ASP A N 1
ATOM 736 C CA . ASP A 1 89 ? 0.350 -13.981 -12.815 1.00 93.62 89 ASP A CA 1
ATOM 737 C C . ASP A 1 89 ? 1.032 -13.737 -11.461 1.00 93.62 89 ASP A C 1
ATOM 739 O O . ASP A 1 89 ? 1.437 -14.692 -10.800 1.00 93.62 89 ASP A O 1
ATOM 743 N N . VAL A 1 90 ? 1.142 -12.477 -11.036 1.00 92.56 90 VAL A N 1
ATOM 744 C CA . VAL A 1 90 ? 1.790 -12.108 -9.775 1.00 92.56 90 VAL A CA 1
ATOM 745 C C . VAL A 1 90 ? 0.825 -12.345 -8.601 1.00 92.56 90 VAL A C 1
ATOM 747 O O . VAL A 1 90 ? -0.290 -11.804 -8.605 1.00 92.56 90 VAL A O 1
ATOM 750 N N . PRO A 1 91 ? 1.218 -13.133 -7.582 1.00 92.88 91 PRO A N 1
ATOM 751 C CA . PRO A 1 91 ? 0.422 -13.299 -6.372 1.00 92.88 91 PRO A CA 1
ATOM 752 C C . PRO A 1 91 ? 0.445 -12.011 -5.540 1.00 92.88 91 PRO A C 1
ATOM 754 O O . PRO A 1 91 ? 1.474 -11.354 -5.422 1.00 92.88 91 PRO A O 1
ATOM 757 N N . VAL A 1 92 ? -0.688 -11.660 -4.932 1.00 92.44 92 VAL A N 1
ATOM 758 C CA . VAL A 1 92 ? -0.804 -10.458 -4.081 1.00 92.44 92 VAL A CA 1
ATOM 759 C C . VAL A 1 92 ? -0.638 -10.750 -2.596 1.00 92.44 92 VAL A C 1
ATOM 761 O O . VAL A 1 92 ? -0.583 -9.820 -1.793 1.00 92.44 92 VAL A O 1
ATOM 764 N N . ASP A 1 93 ? -0.568 -12.027 -2.223 1.00 91.81 93 ASP A N 1
ATOM 765 C CA . ASP A 1 93 ? -0.553 -12.458 -0.832 1.00 91.81 93 ASP A CA 1
ATOM 766 C C . ASP A 1 93 ? 0.631 -11.852 -0.073 1.00 91.81 93 ASP A C 1
ATOM 768 O O . ASP A 1 93 ? 1.803 -12.026 -0.411 1.00 91.81 93 ASP A O 1
ATOM 772 N N . CYS A 1 94 ? 0.307 -11.126 0.991 1.00 91.44 94 CYS A N 1
ATOM 773 C CA . CYS A 1 94 ? 1.286 -10.566 1.906 1.00 91.44 94 CYS A CA 1
ATOM 774 C C . CYS A 1 94 ? 1.581 -11.548 3.045 1.00 91.44 94 CYS A C 1
ATOM 776 O O . CYS A 1 94 ? 0.708 -12.270 3.527 1.00 91.44 94 CYS A O 1
ATOM 778 N N . ALA A 1 95 ? 2.815 -11.509 3.534 1.00 91.88 95 ALA A N 1
ATOM 779 C CA . ALA A 1 95 ? 3.263 -12.257 4.696 1.00 91.88 95 ALA A CA 1
ATOM 780 C C . ALA A 1 95 ? 3.727 -11.304 5.804 1.00 91.88 95 ALA A C 1
ATOM 782 O O . ALA A 1 95 ? 4.119 -10.159 5.564 1.00 91.88 95 ALA A O 1
ATOM 783 N N . PHE A 1 96 ? 3.702 -11.783 7.048 1.00 93.06 96 PHE A N 1
ATOM 784 C CA . PHE A 1 96 ? 4.328 -11.081 8.165 1.00 93.06 96 PHE A CA 1
ATOM 785 C C . PHE A 1 96 ? 5.818 -11.404 8.180 1.00 93.06 96 PHE A C 1
ATOM 787 O O . PHE A 1 96 ? 6.215 -12.488 8.601 1.00 93.06 96 PHE A O 1
ATOM 794 N N . ILE A 1 97 ? 6.635 -10.459 7.722 1.00 90.06 97 ILE A N 1
ATOM 795 C CA . ILE A 1 97 ? 8.087 -10.621 7.649 1.00 90.06 97 ILE A CA 1
ATOM 796 C C . ILE A 1 97 ? 8.737 -9.802 8.758 1.00 90.06 97 ILE A C 1
ATOM 798 O O . ILE A 1 97 ? 8.377 -8.647 8.985 1.00 90.06 97 ILE A O 1
ATOM 802 N N . GLU A 1 98 ? 9.684 -10.405 9.465 1.00 88.56 98 GLU A N 1
ATOM 803 C CA . GLU A 1 98 ? 10.445 -9.744 10.522 1.00 88.56 98 GLU A CA 1
ATOM 804 C C . GLU A 1 98 ? 11.337 -8.640 9.931 1.00 88.56 98 GLU A C 1
ATOM 806 O O . GLU A 1 98 ? 12.031 -8.856 8.939 1.00 88.56 98 GLU A O 1
ATOM 811 N N . GLU A 1 99 ? 11.267 -7.429 10.491 1.00 80.19 99 GLU A N 1
ATOM 812 C CA . GLU A 1 99 ? 11.984 -6.262 9.956 1.00 80.19 99 GLU A CA 1
ATOM 813 C C . GLU A 1 99 ? 13.480 -6.328 10.289 1.00 80.19 99 GLU A C 1
ATOM 815 O O . GLU A 1 99 ? 14.311 -6.052 9.429 1.00 80.19 99 GLU A O 1
ATOM 820 N N . ASN A 1 100 ? 13.816 -6.764 11.508 1.00 71.81 100 ASN A N 1
ATOM 821 C CA . ASN A 1 100 ? 15.172 -6.695 12.051 1.00 71.81 100 ASN A CA 1
ATOM 822 C C . ASN A 1 100 ? 15.634 -8.036 12.657 1.00 71.81 100 ASN A C 1
ATOM 824 O O . ASN A 1 100 ? 15.927 -8.096 13.853 1.00 71.81 100 ASN A O 1
ATOM 828 N N . PRO A 1 101 ? 15.725 -9.122 11.870 1.00 67.62 101 PRO A N 1
ATOM 829 C CA . PRO A 1 101 ? 16.123 -10.427 12.403 1.00 67.62 101 PRO A CA 1
ATOM 830 C C . PRO A 1 101 ? 17.547 -10.424 12.996 1.00 67.62 101 PRO A C 1
ATOM 832 O O . PRO A 1 101 ? 17.833 -11.179 13.914 1.00 67.62 101 PRO A O 1
ATOM 835 N N . GLN A 1 102 ? 18.432 -9.549 12.506 1.00 61.44 102 GLN A N 1
ATOM 836 C CA . GLN A 1 102 ? 19.845 -9.469 12.911 1.00 61.44 102 GLN A CA 1
ATOM 837 C C . GLN A 1 102 ? 20.083 -8.652 14.193 1.00 61.44 102 GLN A C 1
ATOM 839 O O . GLN A 1 102 ? 21.124 -8.798 14.835 1.00 61.44 102 GLN A O 1
ATOM 844 N N . ASP A 1 103 ? 19.136 -7.787 14.574 1.00 58.94 103 ASP A N 1
ATOM 845 C CA . ASP A 1 103 ? 19.282 -6.936 15.759 1.00 58.94 103 ASP A CA 1
ATOM 846 C C . ASP A 1 103 ? 19.136 -7.746 17.058 1.00 58.94 103 ASP A C 1
ATOM 848 O O . ASP A 1 103 ? 19.778 -7.408 18.052 1.00 58.94 103 ASP A O 1
ATOM 852 N N . GLU A 1 104 ? 18.343 -8.830 17.068 1.00 54.97 104 GLU A N 1
ATOM 853 C CA . GLU A 1 104 ? 18.226 -9.715 18.241 1.00 54.97 104 GLU A CA 1
ATOM 854 C C . GLU A 1 104 ? 19.569 -10.386 18.574 1.00 54.97 104 GLU A C 1
ATOM 856 O O . GLU A 1 104 ? 19.988 -10.368 19.735 1.00 54.97 104 GLU A O 1
ATOM 861 N N . ASP A 1 105 ? 20.273 -10.909 17.563 1.00 56.50 105 ASP A N 1
ATOM 862 C CA . ASP A 1 105 ? 21.569 -11.581 17.734 1.00 56.50 105 ASP A CA 1
ATOM 863 C C . ASP A 1 105 ? 22.638 -10.607 18.264 1.00 56.50 105 ASP A C 1
ATOM 865 O O . ASP A 1 105 ? 23.383 -10.915 19.200 1.00 56.50 105 ASP A O 1
ATOM 869 N N . ALA A 1 106 ? 22.663 -9.383 17.728 1.00 58.81 106 ALA A N 1
ATOM 870 C CA . ALA A 1 106 ? 23.624 -8.352 18.113 1.00 58.81 106 ALA A CA 1
ATOM 871 C C . ALA A 1 106 ? 23.342 -7.714 19.489 1.00 58.81 106 ALA A C 1
ATOM 873 O O . ALA A 1 106 ? 24.266 -7.201 20.131 1.00 58.81 106 ALA A O 1
ATOM 874 N N . GLU A 1 107 ? 22.087 -7.687 19.949 1.00 56.56 107 GLU A N 1
ATOM 875 C CA . GLU A 1 107 ? 21.709 -7.167 21.271 1.00 56.56 107 GLU A CA 1
ATOM 876 C C . GLU A 1 107 ? 21.879 -8.205 22.384 1.00 56.56 107 GLU A C 1
ATOM 878 O O . GLU A 1 107 ? 22.289 -7.840 23.494 1.00 56.56 107 GLU A O 1
ATOM 883 N N . ALA A 1 108 ? 21.655 -9.487 22.076 1.00 58.38 108 ALA A N 1
ATOM 884 C CA . ALA A 1 108 ? 21.944 -10.600 22.975 1.00 58.38 108 ALA A CA 1
ATOM 885 C C . ALA A 1 108 ? 23.442 -10.670 23.325 1.00 58.38 108 ALA A C 1
ATOM 887 O O . ALA A 1 108 ? 23.792 -10.800 24.500 1.00 58.38 108 ALA A O 1
ATOM 888 N N . GLU A 1 109 ? 24.333 -10.473 22.345 1.00 59.59 109 GLU A N 1
ATOM 889 C CA . GLU A 1 109 ? 25.785 -10.376 22.578 1.00 59.59 109 GLU A CA 1
ATOM 890 C C . GLU A 1 109 ? 26.188 -9.169 23.443 1.00 59.59 109 GLU A C 1
ATOM 892 O O . GLU A 1 109 ? 27.197 -9.213 24.148 1.00 59.59 109 GLU A O 1
ATOM 897 N N . ARG A 1 110 ? 25.399 -8.086 23.432 1.00 63.53 110 ARG A N 1
ATOM 898 C CA . ARG A 1 110 ? 25.652 -6.860 24.216 1.00 63.53 110 ARG A CA 1
ATOM 899 C C . ARG A 1 110 ? 24.957 -6.847 25.580 1.00 63.53 110 ARG A C 1
ATOM 901 O O . ARG A 1 110 ? 25.018 -5.834 26.277 1.00 63.53 110 ARG A O 1
ATOM 908 N N . GLY A 1 111 ? 24.302 -7.941 25.973 1.00 60.09 111 GLY A N 1
ATOM 909 C CA . GLY A 1 111 ? 23.613 -8.062 27.262 1.00 60.09 111 GLY A CA 1
ATOM 910 C C . GLY A 1 111 ? 22.379 -7.163 27.410 1.00 60.09 111 GLY A C 1
ATOM 911 O O . GLY A 1 111 ? 21.939 -6.906 28.534 1.00 60.09 111 GLY A O 1
ATOM 912 N N . ALA A 1 112 ? 21.822 -6.661 26.304 1.00 64.81 112 ALA A N 1
ATOM 913 C CA . ALA A 1 112 ? 20.582 -5.893 26.318 1.00 64.81 112 ALA A CA 1
ATOM 914 C C . ALA A 1 112 ? 19.365 -6.833 26.417 1.00 64.81 112 ALA A C 1
ATOM 916 O O . ALA A 1 112 ? 19.413 -7.992 26.010 1.00 64.81 112 ALA A O 1
ATOM 917 N N . ARG A 1 113 ? 18.253 -6.347 26.992 1.00 61.28 113 ARG A N 1
ATOM 918 C CA . ARG A 1 113 ? 17.006 -7.129 27.029 1.00 61.28 113 ARG A CA 1
ATOM 919 C C . ARG A 1 113 ? 16.494 -7.330 25.598 1.00 61.28 113 ARG A C 1
ATOM 921 O O . ARG A 1 113 ? 16.457 -6.337 24.871 1.00 61.28 113 ARG A O 1
ATOM 928 N N . PRO A 1 114 ? 16.033 -8.540 25.228 1.00 61.19 114 PRO A N 1
ATOM 929 C CA . PRO A 1 114 ? 15.502 -8.790 23.895 1.00 61.19 114 PRO A CA 1
ATOM 930 C C . PRO A 1 114 ? 14.326 -7.847 23.627 1.00 61.19 114 PRO A C 1
ATOM 932 O O . PRO A 1 114 ? 13.392 -7.746 24.434 1.00 61.19 114 PRO A O 1
ATOM 935 N N . ARG A 1 115 ? 14.397 -7.108 22.518 1.00 66.62 115 ARG A N 1
ATOM 936 C CA . ARG A 1 115 ? 13.280 -6.286 22.047 1.00 66.62 115 ARG A CA 1
ATOM 937 C C . ARG A 1 115 ? 12.168 -7.183 21.516 1.00 66.62 115 ARG A C 1
ATOM 939 O O . ARG A 1 115 ? 12.381 -8.336 21.170 1.00 66.62 115 ARG A O 1
ATOM 946 N N . ARG A 1 116 ? 10.943 -6.654 21.470 1.00 71.00 116 ARG A N 1
ATOM 947 C CA . ARG A 1 116 ? 9.840 -7.364 20.813 1.00 71.00 116 ARG A CA 1
ATOM 948 C C . ARG A 1 116 ? 10.114 -7.397 19.312 1.00 71.00 116 ARG A C 1
ATOM 950 O O . ARG A 1 116 ? 10.342 -6.339 18.726 1.00 71.00 116 ARG A O 1
ATOM 957 N N . ARG A 1 117 ? 10.017 -8.588 18.720 1.00 78.81 117 ARG A N 1
ATOM 958 C CA . ARG A 1 117 ? 10.069 -8.787 17.269 1.00 78.81 117 ARG A CA 1
ATOM 959 C C . ARG A 1 117 ? 9.081 -7.871 16.578 1.00 78.81 117 ARG A C 1
ATOM 961 O O . ARG A 1 117 ? 7.899 -7.831 16.934 1.00 78.81 117 ARG A O 1
ATOM 968 N N . LYS A 1 118 ? 9.584 -7.122 15.605 1.00 84.44 118 LYS A N 1
ATOM 969 C CA . LYS A 1 118 ? 8.786 -6.204 14.808 1.00 84.44 118 LYS A CA 1
ATOM 970 C C . LYS A 1 118 ? 8.537 -6.849 13.459 1.00 84.44 118 LYS A C 1
ATOM 972 O O . LYS A 1 118 ? 9.471 -7.139 12.718 1.00 84.44 118 LYS A O 1
ATOM 977 N N . TYR A 1 119 ? 7.268 -7.078 13.169 1.00 90.31 119 TYR A N 1
ATOM 978 C CA . TYR A 1 119 ? 6.830 -7.625 11.898 1.00 90.31 119 TYR A CA 1
ATOM 979 C C . TYR A 1 119 ? 6.350 -6.497 10.997 1.00 90.31 119 TYR A C 1
ATOM 981 O O . TYR A 1 119 ? 5.840 -5.479 11.466 1.00 90.31 119 TYR A O 1
ATOM 989 N N . ARG A 1 120 ? 6.500 -6.697 9.692 1.00 92.62 120 ARG A N 1
ATOM 990 C CA . ARG A 1 120 ? 5.876 -5.888 8.656 1.00 92.62 120 ARG A CA 1
ATOM 991 C C . ARG A 1 120 ? 5.076 -6.809 7.750 1.00 92.62 120 ARG A C 1
ATOM 993 O O . ARG A 1 120 ? 5.614 -7.749 7.175 1.00 92.62 120 ARG A O 1
ATOM 1000 N N . TYR A 1 121 ? 3.788 -6.514 7.638 1.00 93.25 121 TYR A N 1
ATOM 1001 C CA . TYR A 1 121 ? 2.914 -7.118 6.637 1.00 93.25 121 TYR A CA 1
ATOM 1002 C C . TYR A 1 121 ? 3.271 -6.544 5.261 1.00 93.25 121 TYR A C 1
ATOM 1004 O O . TYR A 1 121 ? 3.040 -5.356 5.029 1.00 93.25 121 TYR A O 1
ATOM 1012 N N . ARG A 1 122 ? 3.921 -7.347 4.415 1.00 92.75 122 ARG A N 1
ATOM 1013 C CA . ARG A 1 122 ? 4.407 -6.966 3.077 1.00 92.75 122 ARG A CA 1
ATOM 1014 C C . ARG A 1 122 ? 4.462 -8.188 2.157 1.00 92.75 122 ARG A C 1
ATOM 1016 O O . ARG A 1 122 ? 4.373 -9.315 2.641 1.00 92.75 122 ARG A O 1
ATOM 1023 N N . TRP A 1 123 ? 4.669 -7.982 0.859 1.00 93.00 123 TRP A N 1
ATOM 1024 C CA . TRP A 1 123 ? 4.930 -9.093 -0.058 1.00 93.00 123 TRP A CA 1
ATOM 1025 C C . TRP A 1 123 ? 6.199 -9.874 0.317 1.00 93.00 123 TRP A C 1
ATOM 1027 O O . TRP A 1 123 ? 7.184 -9.262 0.754 1.00 93.00 123 TRP A O 1
ATOM 1037 N N . PRO A 1 124 ? 6.186 -11.207 0.127 1.00 94.44 124 PRO A N 1
ATOM 1038 C CA . PRO A 1 124 ? 7.389 -12.027 0.093 1.00 94.44 124 PRO A CA 1
ATOM 1039 C C . PRO A 1 124 ? 8.480 -11.423 -0.799 1.00 94.44 124 PRO A C 1
ATOM 1041 O O . PRO A 1 124 ? 8.196 -10.730 -1.779 1.00 94.44 124 PRO A O 1
ATOM 1044 N N . ASP A 1 125 ? 9.737 -11.652 -0.423 1.00 91.06 125 ASP A N 1
ATOM 1045 C CA . ASP A 1 125 ? 10.878 -10.998 -1.065 1.00 91.06 125 ASP A CA 1
ATOM 1046 C C . ASP A 1 125 ? 11.009 -11.385 -2.548 1.00 91.06 125 ASP A C 1
ATOM 1048 O O . ASP A 1 125 ? 11.307 -10.527 -3.368 1.00 91.06 125 ASP A O 1
ATOM 1052 N N . ASP A 1 126 ? 10.690 -12.627 -2.907 1.00 93.31 126 ASP A N 1
ATOM 1053 C CA . ASP A 1 126 ? 10.660 -13.126 -4.284 1.00 93.31 126 ASP A CA 1
ATOM 1054 C C . ASP A 1 126 ? 9.599 -12.428 -5.149 1.00 93.31 126 ASP A C 1
ATOM 1056 O O . ASP A 1 126 ? 9.896 -12.000 -6.265 1.00 93.31 126 ASP A O 1
ATOM 1060 N N . VAL A 1 127 ? 8.386 -12.248 -4.619 1.00 93.00 127 VAL A N 1
ATOM 1061 C CA . VAL A 1 127 ? 7.295 -11.533 -5.306 1.00 93.00 127 VAL A CA 1
ATOM 1062 C C . VAL A 1 127 ? 7.652 -10.060 -5.493 1.00 93.00 127 VAL A C 1
ATOM 1064 O O . VAL A 1 127 ? 7.481 -9.501 -6.578 1.00 93.00 127 VAL A O 1
ATOM 1067 N N . ARG A 1 128 ? 8.184 -9.423 -4.442 1.00 92.75 128 ARG A N 1
ATOM 1068 C CA . ARG A 1 128 ? 8.639 -8.032 -4.511 1.00 92.75 128 ARG A CA 1
ATOM 1069 C C . ARG A 1 128 ? 9.733 -7.872 -5.565 1.00 92.75 128 ARG A C 1
ATOM 1071 O O . ARG A 1 128 ? 9.675 -6.924 -6.345 1.00 92.75 128 ARG A O 1
ATOM 1078 N N . ASP A 1 129 ? 10.721 -8.758 -5.576 1.00 92.31 129 ASP A N 1
ATOM 1079 C CA . ASP A 1 129 ? 11.866 -8.650 -6.474 1.00 92.31 129 ASP A CA 1
ATOM 1080 C C . ASP A 1 129 ? 11.457 -8.892 -7.943 1.00 92.31 129 ASP A C 1
ATOM 1082 O O . ASP A 1 129 ? 11.955 -8.189 -8.826 1.00 92.31 129 ASP A O 1
ATOM 1086 N N . ASP A 1 130 ? 10.491 -9.782 -8.214 1.00 93.38 130 ASP A N 1
ATOM 1087 C CA . ASP A 1 130 ? 9.887 -9.941 -9.550 1.00 93.38 130 ASP A CA 1
ATOM 1088 C C . ASP A 1 130 ? 9.186 -8.652 -10.007 1.00 93.38 130 ASP A C 1
ATOM 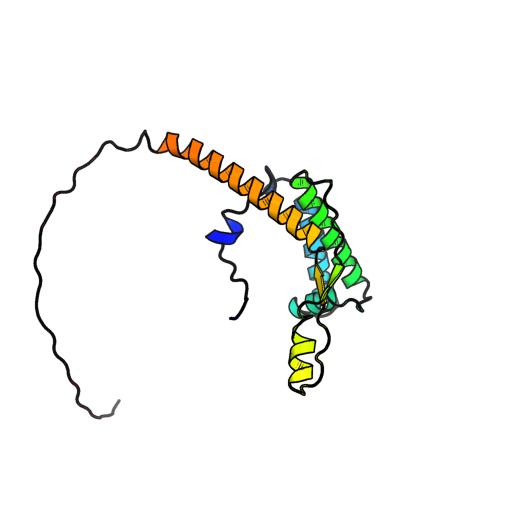1090 O O . ASP A 1 130 ? 9.513 -8.096 -11.059 1.00 93.38 130 ASP A O 1
ATOM 1094 N N . VAL A 1 131 ? 8.287 -8.100 -9.183 1.00 92.56 131 VAL A N 1
ATOM 1095 C CA . VAL A 1 131 ? 7.576 -6.851 -9.510 1.00 92.56 131 VAL A CA 1
ATOM 1096 C C . VAL A 1 131 ? 8.552 -5.694 -9.735 1.00 92.56 131 VAL A C 1
ATOM 1098 O O . VAL A 1 131 ? 8.422 -4.953 -10.712 1.00 92.56 131 VAL A O 1
ATOM 1101 N N . MET A 1 132 ? 9.571 -5.561 -8.884 1.00 92.06 132 MET A N 1
ATOM 1102 C CA . MET A 1 132 ? 10.623 -4.559 -9.063 1.00 92.06 132 MET A CA 1
ATOM 1103 C C . MET A 1 132 ? 11.388 -4.761 -10.374 1.00 92.06 132 MET A C 1
ATOM 1105 O O . MET A 1 132 ? 11.641 -3.789 -11.087 1.00 92.06 132 MET A O 1
ATOM 1109 N N . GLY A 1 133 ? 11.713 -6.004 -10.735 1.00 91.94 133 GLY A N 1
ATOM 1110 C CA . GLY A 1 133 ? 12.346 -6.334 -12.011 1.00 91.94 133 GLY A CA 1
ATOM 1111 C C . GLY A 1 133 ? 11.496 -5.918 -13.213 1.00 91.94 133 GLY A C 1
ATOM 1112 O O . GLY A 1 133 ? 12.005 -5.283 -14.142 1.00 91.94 133 GLY A O 1
ATOM 1113 N N . ARG A 1 134 ? 10.188 -6.198 -13.174 1.00 93.62 134 ARG A N 1
ATOM 1114 C CA . ARG A 1 134 ? 9.241 -5.802 -14.229 1.00 93.62 134 ARG A CA 1
ATOM 1115 C C . ARG A 1 134 ? 9.113 -4.283 -14.349 1.00 93.62 134 ARG A C 1
ATOM 1117 O O . ARG A 1 134 ? 9.129 -3.762 -15.464 1.00 93.62 134 ARG A O 1
ATOM 1124 N N . LEU A 1 135 ? 9.053 -3.562 -13.228 1.00 92.50 135 LEU A N 1
ATOM 1125 C CA . LEU A 1 135 ? 9.012 -2.094 -13.214 1.00 92.50 135 LEU A CA 1
ATOM 1126 C C . LEU A 1 135 ? 10.294 -1.480 -13.791 1.00 92.50 135 LEU A C 1
ATOM 1128 O O . LEU A 1 135 ? 10.219 -0.554 -14.598 1.00 92.50 135 LEU A O 1
ATOM 1132 N N . ILE A 1 136 ? 11.469 -2.012 -13.440 1.00 91.12 136 ILE A N 1
ATOM 1133 C CA . ILE A 1 136 ? 12.751 -1.558 -14.003 1.00 91.12 136 ILE A CA 1
ATOM 1134 C C . ILE A 1 136 ? 12.792 -1.812 -15.518 1.00 91.12 136 ILE A C 1
ATOM 1136 O O . ILE A 1 136 ? 13.193 -0.933 -16.285 1.00 91.12 136 ILE A O 1
ATOM 1140 N N . ALA A 1 137 ? 12.339 -2.982 -15.976 1.00 90.06 137 ALA A N 1
ATOM 1141 C CA . ALA A 1 137 ? 12.255 -3.297 -17.402 1.00 90.06 137 ALA A CA 1
ATOM 1142 C C . ALA A 1 137 ? 11.300 -2.348 -18.152 1.00 90.06 137 ALA A C 1
ATOM 1144 O O . ALA A 1 137 ? 11.637 -1.849 -19.226 1.00 90.06 137 ALA A O 1
ATOM 1145 N N . LEU A 1 138 ? 10.141 -2.034 -17.568 1.00 90.12 138 LEU A N 1
ATOM 1146 C CA . LEU A 1 138 ? 9.180 -1.100 -18.157 1.00 90.12 138 LEU A CA 1
ATOM 1147 C C . LEU A 1 138 ? 9.741 0.327 -18.226 1.00 90.12 138 LEU A C 1
ATOM 1149 O O . LEU A 1 138 ? 9.634 0.988 -19.260 1.00 90.12 138 LEU A O 1
ATOM 1153 N N . ASN A 1 139 ? 10.390 0.785 -17.153 1.00 89.12 139 ASN A N 1
ATOM 1154 C CA . ASN A 1 139 ? 10.996 2.112 -17.104 1.00 89.12 139 ASN A CA 1
ATOM 1155 C C . ASN A 1 139 ? 12.135 2.252 -18.131 1.00 89.12 139 ASN A C 1
ATOM 1157 O O . ASN A 1 139 ? 12.181 3.211 -18.898 1.00 89.12 139 ASN A O 1
ATOM 1161 N N . THR A 1 140 ? 13.020 1.253 -18.226 1.00 87.50 140 THR A N 1
ATOM 1162 C CA . THR A 1 140 ? 14.107 1.255 -19.223 1.00 87.50 140 THR A CA 1
ATOM 1163 C C . THR A 1 140 ? 13.586 1.251 -20.664 1.00 87.50 140 THR A C 1
ATOM 1165 O O . THR A 1 140 ? 14.147 1.945 -21.514 1.00 87.50 140 THR A O 1
ATOM 1168 N N . ALA A 1 141 ? 12.491 0.536 -20.948 1.00 87.00 141 ALA A N 1
ATOM 1169 C CA . ALA A 1 141 ? 11.848 0.555 -22.261 1.00 87.00 141 ALA A CA 1
ATOM 1170 C C . ALA A 1 141 ? 11.289 1.945 -22.620 1.00 87.00 141 ALA A C 1
ATOM 1172 O O . ALA A 1 141 ? 11.517 2.420 -23.736 1.00 87.00 141 ALA A O 1
ATOM 1173 N N . ARG A 1 142 ? 10.622 2.622 -21.674 1.00 86.00 142 ARG A N 1
ATOM 1174 C CA . ARG A 1 142 ? 10.084 3.982 -21.865 1.00 86.00 142 ARG A CA 1
ATOM 1175 C C . ARG A 1 142 ? 11.175 5.026 -22.031 1.00 86.00 142 ARG A C 1
ATOM 1177 O O . ARG A 1 142 ? 11.121 5.801 -22.979 1.00 86.00 142 ARG A O 1
ATOM 1184 N N . ALA A 1 143 ? 12.219 4.976 -21.207 1.00 85.31 143 ALA A N 1
ATOM 1185 C CA . ALA A 1 143 ? 13.378 5.854 -21.354 1.00 85.31 143 ALA A CA 1
ATOM 1186 C C . ALA A 1 143 ? 14.040 5.698 -22.739 1.00 85.31 143 ALA A C 1
ATOM 1188 O O . ALA A 1 143 ? 14.439 6.680 -23.369 1.00 85.31 143 ALA A O 1
ATOM 1189 N N . ALA A 1 144 ? 14.119 4.468 -23.264 1.00 86.12 144 ALA A N 1
ATOM 1190 C CA . ALA A 1 144 ? 14.625 4.222 -24.613 1.00 86.12 144 ALA A CA 1
ATOM 1191 C C . ALA A 1 144 ? 13.700 4.781 -25.710 1.00 86.12 144 ALA A C 1
ATOM 1193 O O . ALA A 1 144 ? 14.187 5.201 -26.763 1.00 86.12 144 ALA A O 1
ATOM 1194 N N . GLU A 1 145 ? 12.383 4.783 -25.499 1.00 83.62 145 GLU A N 1
ATOM 1195 C CA . GLU A 1 145 ? 11.415 5.399 -26.409 1.00 83.62 145 GLU A CA 1
ATOM 1196 C C . GLU A 1 145 ? 11.480 6.932 -26.371 1.00 83.62 145 GLU A C 1
ATOM 1198 O O . GLU A 1 145 ? 11.528 7.569 -27.424 1.00 83.62 145 GLU A O 1
ATOM 1203 N N . GLU A 1 146 ? 11.570 7.528 -25.185 1.00 83.06 146 GLU A N 1
ATOM 1204 C CA . GLU A 1 146 ? 11.763 8.968 -25.005 1.00 83.06 146 GLU A CA 1
ATOM 1205 C C . GLU A 1 146 ? 13.062 9.449 -25.651 1.00 83.06 146 GLU A C 1
ATOM 1207 O O . GLU A 1 146 ? 13.050 10.453 -26.357 1.00 83.06 146 GLU A O 1
ATOM 1212 N N . ALA A 1 147 ? 14.164 8.702 -25.527 1.00 81.62 147 ALA A N 1
ATOM 1213 C CA . ALA A 1 147 ? 15.419 9.023 -26.210 1.00 81.62 147 ALA A CA 1
ATOM 1214 C C . ALA A 1 147 ? 15.272 9.025 -27.748 1.00 81.62 147 ALA A C 1
ATOM 1216 O O . ALA A 1 147 ? 15.837 9.879 -28.442 1.00 81.62 147 ALA A O 1
ATOM 1217 N N . ARG A 1 148 ? 14.471 8.103 -28.306 1.00 78.25 148 ARG A N 1
ATOM 1218 C CA . ARG A 1 148 ? 14.147 8.082 -29.746 1.00 78.25 148 ARG A CA 1
ATOM 1219 C C . ARG A 1 148 ? 13.235 9.240 -30.157 1.00 78.25 148 ARG A C 1
ATOM 1221 O O . ARG A 1 148 ? 13.379 9.749 -31.263 1.00 78.25 148 ARG A O 1
ATOM 1228 N N . ARG A 1 149 ? 12.307 9.667 -29.295 1.00 74.19 149 ARG A N 1
ATOM 1229 C CA . ARG A 1 149 ? 11.399 10.801 -29.557 1.00 74.19 149 ARG A CA 1
ATOM 1230 C C . ARG A 1 149 ? 12.106 12.157 -29.389 1.00 74.19 149 ARG A C 1
ATOM 1232 O O . ARG A 1 149 ? 11.906 13.053 -30.205 1.00 74.19 149 ARG A O 1
ATOM 1239 N N . GLY A 1 150 ? 12.991 12.290 -28.401 1.00 57.72 150 GLY A N 1
ATOM 1240 C CA . GLY A 1 150 ? 13.777 13.497 -28.117 1.00 57.72 150 GLY A CA 1
ATOM 1241 C C . GLY A 1 150 ? 14.809 13.824 -29.198 1.00 57.72 150 GLY A C 1
ATOM 1242 O O . GLY A 1 150 ? 14.997 14.987 -29.545 1.00 57.72 150 GLY A O 1
ATOM 1243 N N . THR A 1 151 ? 15.381 12.807 -29.850 1.00 48.75 151 THR A N 1
ATOM 1244 C CA . THR A 1 151 ? 16.294 13.001 -30.995 1.00 48.75 151 THR A CA 1
ATOM 1245 C C . THR A 1 151 ? 15.616 13.581 -32.250 1.00 48.75 151 THR A C 1
ATOM 1247 O O . THR A 1 151 ? 16.315 14.053 -33.145 1.00 48.75 151 THR A O 1
ATOM 1250 N N . GLY A 1 152 ? 14.276 13.624 -32.313 1.00 44.56 152 GLY A N 1
ATOM 1251 C CA . GLY A 1 152 ? 13.520 14.296 -33.379 1.00 44.56 152 GLY A CA 1
ATOM 1252 C C . GLY A 1 152 ? 13.175 15.768 -33.104 1.00 44.56 152 GLY A C 1
ATOM 1253 O O . GLY A 1 152 ? 12.988 16.532 -34.050 1.00 44.56 152 GLY A O 1
ATOM 1254 N N . ALA A 1 153 ? 13.118 16.190 -31.835 1.00 43.50 153 ALA A N 1
ATOM 1255 C CA . ALA A 1 153 ? 12.737 17.554 -31.451 1.00 43.50 153 ALA A CA 1
ATOM 1256 C C . ALA A 1 153 ? 13.930 18.533 -31.444 1.00 43.50 153 ALA A C 1
ATOM 1258 O O . ALA A 1 153 ? 13.777 19.702 -31.800 1.00 43.50 153 ALA A O 1
ATOM 1259 N N . ASP A 1 154 ? 15.138 18.051 -31.138 1.00 45.53 154 ASP A N 1
ATOM 1260 C CA . ASP A 1 154 ? 16.351 18.883 -31.077 1.00 45.53 154 ASP A CA 1
ATOM 1261 C C . ASP A 1 154 ? 16.911 19.298 -32.456 1.00 45.53 154 ASP A C 1
ATOM 1263 O O . ASP A 1 154 ? 17.788 20.165 -32.544 1.00 45.53 154 ASP A O 1
ATOM 1267 N N . ALA A 1 155 ? 16.400 18.729 -33.555 1.00 43.19 155 ALA A N 1
ATOM 1268 C CA . ALA A 1 155 ? 16.841 19.052 -34.916 1.00 43.19 155 ALA A CA 1
ATOM 1269 C C . ALA A 1 155 ? 16.174 20.311 -35.518 1.00 43.19 155 ALA A C 1
ATOM 1271 O O . ALA A 1 155 ? 16.668 20.835 -36.515 1.00 43.19 155 ALA A O 1
ATOM 1272 N N . VAL A 1 156 ? 15.096 20.840 -34.920 1.00 44.75 156 VAL A N 1
ATOM 1273 C CA . VAL A 1 156 ? 14.313 21.977 -35.468 1.00 44.75 156 VAL A CA 1
ATOM 1274 C C . VAL A 1 156 ? 14.551 23.296 -34.698 1.00 44.75 156 VAL A C 1
ATOM 1276 O O . VAL A 1 156 ? 13.858 24.286 -34.907 1.00 44.75 156 VAL A O 1
ATOM 1279 N N . GLY A 1 157 ? 15.567 23.361 -33.826 1.00 39.69 157 GLY A N 1
ATOM 1280 C CA . GLY A 1 157 ? 15.763 24.496 -32.906 1.00 39.69 157 GLY A CA 1
ATOM 1281 C C . GLY A 1 157 ? 17.131 25.186 -32.901 1.00 39.69 157 GLY A C 1
ATOM 1282 O O . GLY A 1 157 ? 17.356 26.038 -32.047 1.00 39.69 157 GLY A O 1
ATOM 1283 N N . LYS A 1 158 ? 18.070 24.857 -33.800 1.00 42.91 158 LYS A N 1
ATOM 1284 C CA . LYS A 1 158 ? 19.401 25.505 -33.833 1.00 42.91 158 LYS A CA 1
ATOM 1285 C C . LYS A 1 158 ? 19.626 26.330 -35.102 1.00 42.91 158 LYS A C 1
ATOM 1287 O O . LYS A 1 158 ? 20.480 26.012 -35.921 1.00 42.91 158 LYS A O 1
ATOM 1292 N N . ALA A 1 159 ? 18.906 27.445 -35.218 1.00 33.97 159 ALA A N 1
ATOM 1293 C CA . ALA A 1 159 ? 19.370 28.616 -35.966 1.00 33.97 159 ALA A CA 1
ATOM 1294 C C . ALA A 1 159 ? 19.879 29.643 -34.941 1.00 33.97 159 ALA A C 1
ATOM 1296 O O . ALA A 1 159 ? 19.126 30.127 -34.101 1.00 33.97 159 ALA A O 1
ATOM 1297 N N . GLY A 1 160 ? 21.196 29.850 -34.928 1.00 32.28 160 GLY A N 1
ATOM 1298 C CA . GLY A 1 160 ? 21.911 30.459 -33.813 1.00 32.28 160 GLY A CA 1
ATOM 1299 C C . GLY A 1 160 ? 21.824 31.979 -33.698 1.00 32.28 160 GLY A C 1
ATOM 1300 O O . GLY A 1 160 ? 21.431 32.690 -34.617 1.00 32.28 160 GLY A O 1
ATOM 1301 N N . ASN A 1 161 ? 22.312 32.468 -32.560 1.00 29.78 161 ASN A N 1
ATOM 1302 C CA . ASN A 1 161 ? 22.802 33.832 -32.418 1.00 29.78 161 ASN A CA 1
ATOM 1303 C C . ASN A 1 161 ? 24.126 33.784 -31.625 1.00 29.78 161 ASN A C 1
ATOM 1305 O O . ASN A 1 161 ? 24.144 33.184 -30.546 1.00 29.78 161 ASN A O 1
ATOM 1309 N N . PRO A 1 162 ? 25.253 34.321 -32.131 1.00 39.00 162 PRO A N 1
ATOM 1310 C CA . PRO A 1 162 ? 26.541 34.185 -31.463 1.00 39.00 162 PRO A CA 1
ATOM 1311 C C . PRO A 1 162 ? 26.695 35.272 -30.392 1.00 39.00 162 PRO A C 1
ATOM 1313 O O . PRO A 1 162 ? 26.579 36.462 -30.679 1.00 39.00 162 PRO A O 1
ATOM 1316 N N . VAL A 1 163 ? 26.989 34.881 -29.150 1.00 36.09 163 VAL A N 1
ATOM 1317 C CA . VAL A 1 163 ? 27.326 35.835 -28.081 1.00 36.09 163 VAL A CA 1
ATOM 1318 C C . VAL A 1 163 ? 28.841 36.007 -28.014 1.00 36.09 163 VAL A C 1
ATOM 1320 O O . VAL A 1 163 ? 29.595 35.051 -27.837 1.00 36.09 163 VAL A O 1
ATOM 1323 N N . ALA A 1 164 ? 29.268 37.258 -28.181 1.00 35.28 164 ALA A N 1
ATOM 1324 C CA . ALA A 1 164 ? 30.652 37.701 -28.188 1.00 35.28 164 ALA A CA 1
ATOM 1325 C C . ALA A 1 164 ? 31.374 37.455 -26.851 1.00 35.28 164 ALA A C 1
ATOM 1327 O O . ALA A 1 164 ? 30.858 37.735 -25.768 1.00 35.28 164 ALA A O 1
ATOM 1328 N N . ALA A 1 165 ? 32.619 36.994 -26.955 1.00 37.41 165 ALA A N 1
ATOM 1329 C CA . ALA A 1 165 ? 33.553 36.836 -25.852 1.00 37.41 165 ALA A CA 1
ATOM 1330 C C . ALA A 1 165 ? 33.958 38.192 -25.245 1.00 37.41 165 ALA A C 1
ATOM 1332 O O . ALA A 1 165 ? 34.305 39.125 -25.970 1.00 37.41 165 ALA A O 1
ATOM 1333 N N . ARG A 1 166 ? 34.014 38.283 -23.910 1.00 34.69 166 ARG A N 1
ATOM 1334 C CA . ARG A 1 166 ? 34.755 39.342 -23.206 1.00 34.69 166 ARG A CA 1
ATOM 1335 C C . ARG A 1 166 ? 35.568 38.761 -22.054 1.00 34.69 166 ARG A C 1
ATOM 1337 O O . ARG A 1 166 ? 35.057 38.115 -21.147 1.00 34.69 166 ARG A O 1
ATOM 1344 N N . THR A 1 167 ? 36.869 38.988 -22.152 1.00 33.22 167 THR A N 1
ATOM 1345 C CA . THR A 1 167 ? 37.951 38.526 -21.283 1.00 33.22 167 THR A CA 1
ATOM 1346 C C . THR A 1 167 ? 38.172 39.406 -20.047 1.00 33.22 167 THR A C 1
ATOM 1348 O O . THR A 1 167 ? 38.201 40.624 -20.160 1.00 33.22 167 THR A O 1
ATOM 1351 N N . ARG A 1 168 ? 38.453 38.717 -18.926 1.00 34.34 168 ARG A N 1
ATOM 1352 C CA . ARG A 1 168 ? 39.421 38.968 -17.825 1.00 34.34 168 ARG A CA 1
ATOM 1353 C C . ARG A 1 168 ? 39.471 40.320 -17.083 1.00 34.34 168 ARG A C 1
ATOM 1355 O O . ARG A 1 168 ? 39.773 41.354 -17.660 1.00 34.34 168 ARG A O 1
ATOM 1362 N N . GLY A 1 169 ? 39.453 40.217 -15.745 1.00 30.08 169 GLY A N 1
ATOM 1363 C CA . GLY A 1 169 ? 40.104 41.165 -14.826 1.00 30.08 169 GLY A CA 1
ATOM 1364 C C . GLY A 1 169 ? 39.747 40.975 -13.338 1.00 30.08 169 GLY A C 1
ATOM 1365 O O . GLY A 1 169 ? 38.746 41.505 -12.879 1.00 30.08 169 GLY A O 1
ATOM 1366 N N . ARG A 1 170 ? 40.575 40.246 -12.574 1.00 33.81 170 ARG A N 1
ATOM 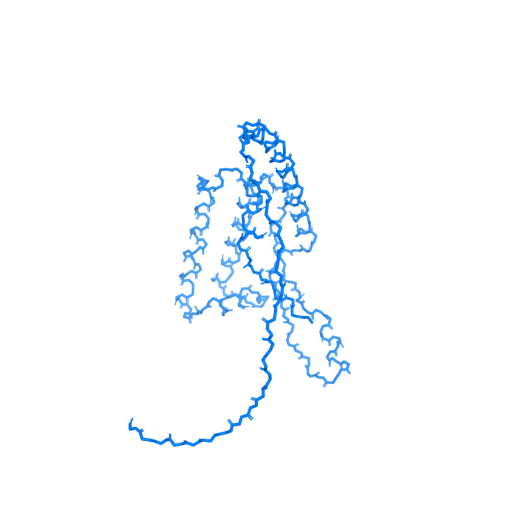1367 C CA . ARG A 1 170 ? 40.729 40.338 -11.090 1.00 33.81 170 ARG A CA 1
ATOM 1368 C C . ARG A 1 170 ? 41.926 41.303 -10.828 1.00 33.81 170 ARG A C 1
ATOM 1370 O O . ARG A 1 170 ? 42.645 41.525 -11.804 1.00 33.81 170 ARG A O 1
ATOM 1377 N N . PRO A 1 171 ? 42.301 41.766 -9.604 1.00 49.75 171 PRO A N 1
ATOM 1378 C CA . PRO A 1 171 ? 41.779 41.485 -8.252 1.00 49.75 171 PRO A CA 1
ATOM 1379 C C . PRO A 1 171 ? 41.824 42.675 -7.244 1.00 49.75 171 PRO A C 1
ATOM 1381 O O . PRO A 1 171 ? 42.105 43.800 -7.640 1.00 49.75 171 PRO A O 1
ATOM 1384 N N . ARG A 1 172 ? 41.652 42.352 -5.937 1.00 31.48 172 ARG A N 1
ATOM 1385 C CA . ARG A 1 172 ? 42.061 43.034 -4.664 1.00 31.48 172 ARG A CA 1
ATOM 1386 C C . ARG A 1 172 ? 40.851 43.391 -3.780 1.00 31.48 172 ARG A C 1
ATOM 1388 O O . ARG A 1 172 ? 39.837 43.790 -4.320 1.00 31.48 172 ARG A O 1
ATOM 1395 N N . THR A 1 173 ? 40.826 43.267 -2.450 1.00 36.84 173 THR A N 1
ATOM 1396 C CA . THR A 1 173 ? 41.773 42.900 -1.370 1.00 36.84 173 THR A CA 1
ATOM 1397 C C . THR A 1 173 ? 40.942 42.614 -0.101 1.00 36.84 173 THR A C 1
ATOM 1399 O O . THR A 1 173 ? 39.832 43.123 0.011 1.00 36.84 173 THR A O 1
ATOM 1402 N N . ALA A 1 174 ? 41.477 41.831 0.844 1.00 39.16 174 ALA A N 1
ATOM 1403 C CA . ALA A 1 174 ? 40.928 41.634 2.198 1.00 39.16 174 ALA A CA 1
ATOM 1404 C C . ALA A 1 174 ? 40.983 42.927 3.052 1.00 39.16 174 ALA A C 1
ATOM 1406 O O . ALA A 1 174 ? 41.688 43.866 2.669 1.00 39.16 174 ALA A O 1
ATOM 1407 N N . PRO A 1 175 ? 40.308 42.967 4.218 1.00 42.84 175 PRO A N 1
ATOM 1408 C CA . PRO A 1 175 ? 41.076 42.717 5.444 1.00 42.84 175 PRO A CA 1
ATOM 1409 C C . PRO A 1 175 ? 40.342 41.924 6.545 1.00 42.84 175 PRO A C 1
ATOM 1411 O O . PRO A 1 175 ? 39.120 41.857 6.627 1.00 42.84 175 PRO A O 1
ATOM 1414 N N . THR A 1 176 ? 41.167 41.337 7.406 1.00 36.91 176 THR A N 1
ATOM 1415 C CA . THR A 1 176 ? 40.887 40.670 8.683 1.00 36.91 176 THR A CA 1
ATOM 1416 C C . THR A 1 176 ? 40.797 41.656 9.854 1.00 36.91 176 THR A C 1
ATOM 1418 O O . THR A 1 176 ? 41.647 42.536 9.958 1.00 36.91 176 THR A O 1
ATOM 1421 N N . GLY A 1 177 ? 39.916 41.378 10.823 1.00 33.56 177 GLY A N 1
ATOM 1422 C CA . GLY A 1 177 ? 40.257 41.482 12.252 1.00 33.56 177 GLY A CA 1
ATOM 1423 C C . GLY A 1 177 ? 39.324 42.310 13.163 1.00 33.56 177 GLY A C 1
ATOM 1424 O O . GLY A 1 177 ? 38.765 43.295 12.696 1.00 33.56 177 GLY A O 1
ATOM 1425 N N . PRO A 1 178 ? 39.153 41.926 14.452 1.00 55.31 178 PRO A N 1
ATOM 1426 C CA . PRO A 1 178 ? 37.995 42.274 15.295 1.00 55.31 178 PRO A CA 1
ATOM 1427 C C . PRO A 1 178 ? 38.319 43.257 16.441 1.00 55.31 178 PRO A C 1
ATOM 1429 O O . PRO A 1 178 ? 39.458 43.284 16.900 1.00 55.31 178 PRO A O 1
ATOM 1432 N N . THR A 1 179 ? 37.336 43.982 17.003 1.00 38.12 179 THR A N 1
ATOM 1433 C CA . THR A 1 179 ? 37.378 44.511 18.395 1.00 38.12 179 THR A CA 1
ATOM 1434 C C . THR A 1 179 ? 35.980 44.929 18.897 1.00 38.12 179 THR A C 1
ATOM 1436 O O . THR A 1 179 ? 35.058 45.124 18.116 1.00 38.12 179 THR A O 1
ATOM 1439 N N . ALA A 1 180 ? 35.845 44.986 20.221 1.00 35.00 180 ALA A N 1
ATOM 1440 C CA . ALA A 1 180 ? 34.653 44.868 21.053 1.00 35.00 180 ALA A CA 1
ATOM 1441 C C . ALA A 1 180 ? 33.835 46.153 21.343 1.00 35.00 180 ALA A C 1
ATOM 1443 O O . ALA A 1 180 ? 34.323 47.263 21.171 1.00 35.00 180 ALA A O 1
ATOM 1444 N N . SER A 1 181 ? 32.681 45.929 22.001 1.00 32.75 181 SER A N 1
ATOM 1445 C CA . SER A 1 181 ? 32.223 46.606 23.242 1.00 32.75 181 SER A CA 1
ATOM 1446 C C . SER A 1 181 ? 31.034 47.595 23.176 1.00 32.75 181 SER A C 1
ATOM 1448 O O . SER A 1 181 ? 31.156 48.682 22.632 1.00 32.75 181 SER A O 1
ATOM 1450 N N . GLN A 1 182 ? 29.970 47.211 23.910 1.00 34.22 182 GLN A N 1
ATOM 1451 C CA . GLN A 1 182 ? 29.102 47.987 24.835 1.00 34.22 182 GLN A CA 1
ATOM 1452 C C . GLN A 1 182 ? 28.090 49.066 24.364 1.00 34.22 182 GLN A C 1
ATOM 1454 O O . GLN A 1 182 ? 28.402 49.943 23.572 1.00 34.22 182 GLN A O 1
ATOM 1459 N N . GLY A 1 183 ? 26.927 49.060 25.053 1.00 32.66 183 GLY A N 1
ATOM 1460 C CA . GLY A 1 183 ? 26.026 50.206 25.331 1.00 32.66 183 GLY A CA 1
ATOM 1461 C C . GLY A 1 183 ? 24.704 50.186 24.542 1.00 32.66 183 GLY A C 1
ATOM 1462 O O . GLY A 1 183 ? 24.742 50.334 23.333 1.00 32.66 183 GLY A O 1
ATOM 1463 N N . ALA A 1 184 ? 23.541 49.810 25.097 1.00 32.78 184 ALA A N 1
ATOM 1464 C CA . ALA A 1 184 ? 22.667 50.490 26.078 1.00 32.78 184 ALA A CA 1
ATOM 1465 C C . ALA A 1 184 ? 21.781 51.620 25.491 1.00 32.78 184 ALA A C 1
ATOM 1467 O O . ALA A 1 184 ? 22.318 52.566 24.927 1.00 32.78 184 ALA A O 1
ATOM 1468 N N . LEU A 1 185 ? 20.464 51.534 25.787 1.00 33.75 185 LEU A N 1
ATOM 1469 C CA . LEU A 1 185 ? 19.383 52.547 25.660 1.00 33.75 185 LEU A CA 1
ATOM 1470 C C . LEU A 1 185 ? 18.936 52.838 24.206 1.00 33.75 185 LEU A C 1
ATOM 1472 O O . LEU A 1 185 ? 19.773 53.080 23.349 1.00 33.75 185 LEU A O 1
ATOM 1476 N N . LEU A 1 186 ? 17.658 52.804 23.808 1.00 36.91 186 LEU A N 1
ATOM 1477 C CA . LEU A 1 186 ? 16.344 52.997 24.448 1.00 36.91 186 LEU A CA 1
ATOM 1478 C C . LEU A 1 186 ? 15.326 51.975 23.918 1.00 36.91 186 LEU A C 1
ATOM 1480 O O . LEU A 1 186 ? 15.467 51.576 22.740 1.00 36.91 186 LEU A O 1
#

Sequence (186 aa):
MKDDLTYTPSDCFETFPFPEDWETRPDLEAIGREYYEFRASLMVANNEGLTTTYNRFHDPLERDPGIVKLRELHLAMDRAVLDSYGWHDVPVDCAFIEENPQDEDAEAERGARPRRRKYRYRWPDDVRDDVMGRLIALNTARAAEEARRGTGADAVGKAGNPVAARTRGRPRTAPTGPTASQGALL

Radius of gyration: 27.93 Å; chains: 1; bounding box: 56×67×63 Å

Foldseek 3Di:
DPPDDDDDCVVPPPLFLAFPPCVVDVQLVVLVVVLVVLVVVVCVVVVHDPVVLQQLLLDPPRDPVSSVVNVVSVLSNVCVRCVSVVNNVQHSQWDWAFPCPPVQVVCVVVVHDRDPTGTGGGHDPVSVVVVVVVRVVSSVVVVVVVVVVVVVPVVPPDPDDDDDDDDDDDDDDDDDDDDDDDDDDD

Secondar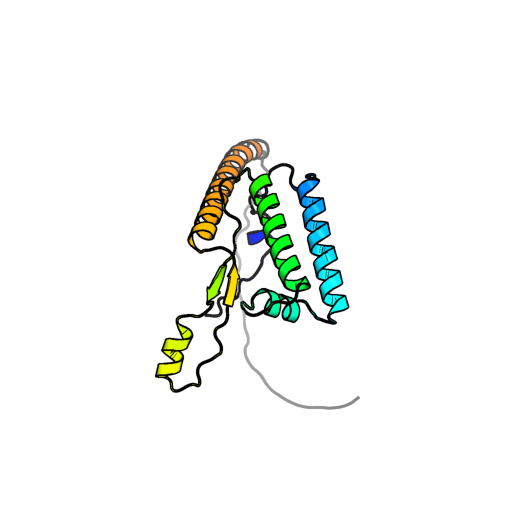y structure (DSSP, 8-state):
--------HHHHTTT--PPTTGGG-HHHHHHHHHHHHHHHHHHHHHT--HHHHHHHHT-TT---HHHHHHHHHHHHHHHHHHHHTT-TTS----EEEES-HHHHHHHHTTTPPPPPPPEEEE--HHHHHHHHHHHHHHHHHHHHHHHHHHHHHGGGS----PPPP---------------------

pLDDT: mean 76.95, std 22.44, range [29.78, 97.38]